Protein AF-A0A529ADS5-F1 (afdb_monomer_lite)

Structure (mmCIF, N/CA/C/O backbone):
data_AF-A0A529ADS5-F1
#
_entry.id   AF-A0A529ADS5-F1
#
loop_
_atom_site.group_PDB
_atom_site.id
_atom_site.type_symbol
_atom_site.label_atom_id
_atom_site.label_alt_id
_atom_site.label_comp_id
_atom_site.label_asym_id
_atom_site.label_entity_id
_atom_site.label_seq_id
_atom_site.pdbx_PDB_ins_code
_atom_site.Cartn_x
_atom_site.Cartn_y
_atom_site.Cartn_z
_atom_site.occupancy
_atom_site.B_iso_or_equiv
_atom_site.auth_seq_id
_atom_site.auth_comp_id
_atom_site.auth_asym_id
_atom_site.auth_atom_id
_atom_site.pdbx_PDB_model_num
ATOM 1 N N . MET A 1 1 ? -12.274 -6.211 -4.902 1.00 86.88 1 MET A N 1
ATOM 2 C CA . MET A 1 1 ? -12.687 -4.792 -5.093 1.00 86.88 1 MET A CA 1
ATOM 3 C C . MET A 1 1 ? -11.686 -4.152 -6.043 1.00 86.88 1 MET A C 1
ATOM 5 O O . MET A 1 1 ? -10.792 -4.872 -6.446 1.00 86.88 1 MET A O 1
ATOM 9 N N . HIS A 1 2 ? -11.850 -2.895 -6.449 1.00 90.62 2 HIS A N 1
ATOM 10 C CA . HIS A 1 2 ? -10.818 -2.171 -7.198 1.00 90.62 2 HIS A CA 1
ATOM 11 C C . HIS A 1 2 ? -10.523 -0.856 -6.482 1.00 90.62 2 HIS A C 1
ATOM 13 O O . HIS A 1 2 ? -11.430 -0.025 -6.330 1.00 90.62 2 HIS A O 1
ATOM 19 N N . PHE A 1 3 ? -9.276 -0.690 -6.043 1.00 93.31 3 PHE A N 1
ATOM 20 C CA . PHE A 1 3 ? -8.785 0.508 -5.363 1.00 93.31 3 PHE A CA 1
ATOM 21 C C . PHE A 1 3 ? -8.299 1.595 -6.324 1.00 93.31 3 PHE A C 1
ATOM 23 O O . PHE A 1 3 ? -7.564 1.317 -7.267 1.00 93.31 3 PHE A O 1
ATOM 30 N N . THR A 1 4 ? -8.657 2.850 -6.051 1.00 90.75 4 THR A N 1
ATOM 31 C CA . THR A 1 4 ? -8.038 4.022 -6.681 1.00 90.75 4 THR A CA 1
ATOM 32 C C . THR A 1 4 ? -7.589 5.025 -5.627 1.00 90.75 4 THR A C 1
ATOM 34 O O . THR A 1 4 ? -8.305 5.278 -4.658 1.00 90.75 4 THR A O 1
ATOM 37 N N . TRP A 1 5 ? -6.429 5.633 -5.875 1.00 86.81 5 TRP A N 1
ATOM 38 C CA . TRP A 1 5 ? -5.867 6.712 -5.069 1.00 86.81 5 TRP A CA 1
ATOM 39 C C . TRP A 1 5 ? -6.074 8.072 -5.755 1.00 86.81 5 TRP A C 1
ATOM 41 O O . TRP A 1 5 ? -5.837 8.205 -6.956 1.00 86.81 5 TRP A O 1
ATOM 51 N N . GLY A 1 6 ? -6.539 9.079 -5.015 1.00 84.94 6 GLY A N 1
ATOM 52 C CA . GLY A 1 6 ? -6.658 10.471 -5.459 1.00 84.94 6 GLY A CA 1
ATOM 53 C C . GLY A 1 6 ? -7.869 10.790 -6.346 1.00 84.94 6 GLY A C 1
ATOM 54 O O . GLY A 1 6 ? -8.017 11.931 -6.788 1.00 84.94 6 GLY A O 1
ATOM 55 N N . ALA A 1 7 ? -8.751 9.822 -6.610 1.00 86.69 7 ALA A N 1
ATOM 56 C CA . ALA A 1 7 ? -9.988 10.044 -7.358 1.00 86.69 7 ALA A CA 1
ATOM 57 C C . ALA A 1 7 ? -11.150 10.356 -6.407 1.00 86.69 7 ALA A C 1
ATOM 59 O O . ALA A 1 7 ? -11.302 9.729 -5.360 1.00 86.69 7 ALA A O 1
ATOM 60 N N . SER A 1 8 ? -12.039 11.278 -6.790 1.00 89.19 8 SER A N 1
ATOM 61 C CA . SER A 1 8 ? -13.295 11.442 -6.050 1.00 89.19 8 SER A CA 1
ATOM 62 C C . SER A 1 8 ? -14.152 10.174 -6.146 1.00 89.19 8 SER A C 1
ATOM 64 O O . SER A 1 8 ? -14.102 9.451 -7.142 1.00 89.19 8 SER A O 1
ATOM 66 N N . ALA A 1 9 ? -15.020 9.945 -5.158 1.00 88.38 9 ALA A N 1
ATOM 67 C CA . ALA A 1 9 ? -15.934 8.799 -5.155 1.00 88.38 9 ALA A CA 1
ATOM 68 C C . ALA A 1 9 ? -16.792 8.696 -6.431 1.00 88.38 9 ALA A C 1
ATOM 70 O O . ALA A 1 9 ? -17.055 7.599 -6.917 1.00 88.38 9 ALA A O 1
ATOM 71 N N . ALA A 1 10 ? -17.197 9.838 -6.995 1.00 88.75 10 ALA A N 1
ATOM 72 C CA . ALA A 1 10 ? -17.962 9.887 -8.237 1.00 88.75 10 ALA A CA 1
ATOM 73 C C . ALA A 1 10 ? -17.120 9.480 -9.457 1.00 88.75 10 ALA A C 1
ATOM 75 O O . ALA A 1 10 ? -17.595 8.723 -10.299 1.00 88.75 10 ALA A O 1
ATOM 76 N N . GLN A 1 11 ? -15.870 9.952 -9.545 1.00 91.12 11 GLN A N 1
ATOM 77 C CA . GLN A 1 11 ? -14.955 9.566 -10.623 1.00 91.12 11 GLN A CA 1
ATOM 78 C C . GLN A 1 11 ? -14.612 8.079 -10.552 1.00 91.12 11 GLN A C 1
ATOM 80 O O . GLN A 1 11 ? -14.689 7.403 -11.570 1.00 91.12 11 GLN A O 1
ATOM 85 N N . ALA A 1 12 ? -14.300 7.580 -9.354 1.00 91.81 12 ALA A N 1
ATOM 86 C CA . ALA A 1 12 ? -14.009 6.173 -9.112 1.00 91.81 12 ALA A CA 1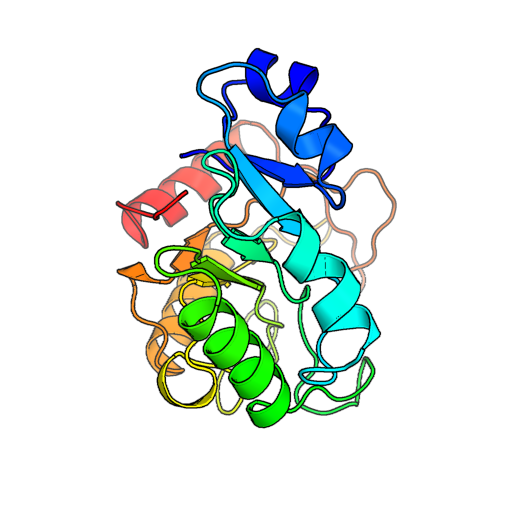
ATOM 87 C C . ALA A 1 12 ? -15.170 5.273 -9.562 1.00 91.81 12 ALA A C 1
ATOM 89 O O . ALA A 1 12 ? -14.974 4.362 -10.363 1.00 91.81 12 ALA A O 1
ATOM 90 N N . ALA A 1 13 ? -16.396 5.584 -9.127 1.00 89.88 13 ALA A N 1
ATOM 91 C CA . ALA A 1 13 ? -17.578 4.822 -9.518 1.00 89.88 13 ALA A CA 1
ATOM 92 C C . ALA A 1 13 ? -17.816 4.855 -11.038 1.00 89.88 13 ALA A C 1
ATOM 94 O O . ALA A 1 13 ? -18.142 3.830 -11.634 1.00 89.88 13 ALA A O 1
ATOM 95 N N . ALA A 1 14 ? -17.613 6.011 -11.680 1.00 91.38 14 ALA A N 1
ATOM 96 C CA . ALA A 1 14 ? -17.780 6.162 -13.125 1.00 91.38 14 ALA A CA 1
ATOM 97 C C . ALA A 1 14 ? -16.780 5.327 -13.947 1.00 91.38 14 ALA A C 1
ATOM 99 O O . ALA A 1 14 ? -17.070 4.995 -15.095 1.00 91.38 14 ALA A O 1
ATOM 100 N N . THR A 1 15 ? -15.627 4.975 -13.373 1.00 90.25 15 THR A N 1
ATOM 101 C CA . THR A 1 15 ? -14.586 4.158 -14.016 1.00 90.25 15 THR A CA 1
ATOM 102 C C . THR A 1 15 ? -14.513 2.726 -13.476 1.00 90.25 15 THR A C 1
ATOM 104 O O . THR A 1 15 ? -13.596 1.989 -13.829 1.00 90.25 15 THR A O 1
ATOM 107 N N . GLY A 1 16 ? -15.493 2.299 -12.671 1.00 90.81 16 GLY A N 1
ATOM 108 C CA . GLY A 1 16 ? -15.610 0.920 -12.182 1.00 90.81 16 GLY A CA 1
ATOM 109 C C . GLY A 1 16 ? -14.792 0.599 -10.926 1.00 90.81 16 GLY A C 1
ATOM 110 O O . GLY A 1 16 ? -14.690 -0.571 -10.550 1.00 90.81 16 GLY A O 1
ATOM 111 N N . PHE A 1 17 ? -14.236 1.614 -10.261 1.00 94.38 17 PHE A N 1
ATOM 112 C CA . PHE A 1 17 ? -13.606 1.483 -8.950 1.00 94.38 17 PHE A CA 1
ATOM 113 C C . PHE A 1 17 ? -14.645 1.608 -7.836 1.00 94.38 17 PHE A C 1
ATOM 115 O O . PHE A 1 17 ? -15.557 2.434 -7.889 1.00 94.38 17 PHE A O 1
ATOM 122 N N . ASN A 1 18 ? -14.495 0.783 -6.804 1.00 95.31 18 ASN A N 1
ATOM 123 C CA . ASN A 1 18 ? -15.420 0.725 -5.671 1.00 95.31 18 ASN A CA 1
ATOM 124 C C . ASN A 1 18 ? -14.718 0.753 -4.309 1.00 95.31 18 ASN A C 1
ATOM 126 O O . ASN A 1 18 ? -15.378 0.634 -3.278 1.00 95.31 18 ASN A O 1
ATOM 130 N N . LEU A 1 19 ? -13.402 0.955 -4.294 1.00 97.25 19 LEU A N 1
ATOM 131 C CA . LEU A 1 19 ? -12.625 1.266 -3.106 1.00 97.25 19 LEU A CA 1
ATOM 132 C C . LEU A 1 19 ? -11.845 2.557 -3.371 1.00 97.25 19 LEU A C 1
ATOM 134 O O . LEU A 1 19 ? -11.113 2.654 -4.354 1.00 97.25 19 LEU A O 1
ATOM 138 N N . VAL A 1 20 ? -12.027 3.558 -2.518 1.00 96.00 20 VAL A N 1
ATOM 139 C CA . VAL A 1 20 ? -11.401 4.880 -2.678 1.00 96.00 20 VAL A CA 1
ATOM 140 C C . VAL A 1 20 ? -10.657 5.279 -1.423 1.00 96.00 20 VAL A C 1
ATOM 142 O O . VAL A 1 20 ? -11.078 4.930 -0.315 1.00 96.00 20 VAL A O 1
ATOM 145 N N . ASP A 1 21 ? -9.569 6.023 -1.583 1.00 94.44 21 ASP A N 1
ATOM 146 C CA . ASP A 1 21 ? -8.890 6.611 -0.443 1.00 94.44 21 ASP A CA 1
ATOM 147 C C . ASP A 1 21 ? -9.671 7.810 0.098 1.00 94.44 21 ASP A C 1
ATOM 149 O O . ASP A 1 21 ? -10.122 8.679 -0.646 1.00 94.44 21 ASP A O 1
ATOM 153 N N . LEU A 1 22 ? -9.862 7.859 1.413 1.00 96.00 22 LEU A N 1
ATOM 154 C CA . LEU A 1 22 ? -10.498 8.984 2.099 1.00 96.00 22 LEU A CA 1
ATOM 155 C C . LEU A 1 22 ? -9.815 9.224 3.441 1.00 96.00 22 LEU A C 1
ATOM 157 O O . LEU A 1 22 ? -9.090 8.372 3.936 1.00 96.00 22 LEU A O 1
ATOM 161 N N . GLN A 1 23 ? -10.073 10.375 4.058 1.00 93.44 23 GLN A N 1
ATOM 162 C CA . GLN A 1 23 ? -9.449 10.739 5.338 1.00 93.44 23 GLN A CA 1
ATOM 163 C C . GLN A 1 23 ? -10.460 10.999 6.462 1.00 93.44 23 GLN A C 1
ATOM 165 O O . GLN A 1 23 ? -10.105 10.945 7.634 1.00 93.44 23 GLN A O 1
ATOM 170 N N . TYR A 1 24 ? -11.726 11.280 6.131 1.00 93.62 24 TYR A N 1
ATOM 171 C CA . TYR A 1 24 ? -12.692 11.809 7.098 1.00 93.62 24 TYR A CA 1
ATOM 172 C C . TYR A 1 24 ? -14.023 11.060 7.074 1.00 93.62 24 TYR A C 1
ATOM 174 O O . TYR A 1 24 ? -14.567 10.771 6.005 1.00 93.62 24 TYR A O 1
ATOM 182 N N . ALA A 1 25 ? -14.610 10.849 8.257 1.00 95.00 25 ALA A N 1
ATOM 183 C CA . ALA A 1 25 ? -15.898 10.171 8.426 1.00 95.00 25 ALA A CA 1
ATOM 184 C C . ALA A 1 25 ? -17.036 10.803 7.605 1.00 95.00 25 ALA A C 1
ATOM 186 O O . ALA A 1 25 ? -17.879 10.091 7.064 1.00 95.00 25 ALA A O 1
ATOM 187 N N . SER A 1 26 ? -17.039 12.130 7.442 1.00 95.06 26 SER A N 1
ATOM 188 C CA . SER A 1 26 ? -18.014 12.833 6.598 1.00 95.06 26 SER A CA 1
ATOM 189 C C . SER A 1 26 ? -17.957 12.381 5.136 1.00 95.06 26 SER A C 1
ATOM 191 O O . SER A 1 26 ? -18.998 12.136 4.529 1.00 95.06 26 SER A O 1
ATOM 193 N N . SER A 1 27 ? -16.752 12.210 4.590 1.00 94.62 27 SER A N 1
ATOM 194 C CA . SER A 1 27 ? -16.554 11.765 3.206 1.00 94.62 27 SER A CA 1
ATOM 195 C C . SER A 1 27 ? -16.921 10.291 3.041 1.00 94.62 27 SER A C 1
ATOM 197 O O . SER A 1 27 ? -17.533 9.914 2.047 1.00 94.62 27 SER A O 1
ATOM 199 N N . VAL A 1 28 ? -16.618 9.467 4.048 1.00 96.81 28 VAL A N 1
ATOM 200 C CA . VAL A 1 28 ? -16.992 8.045 4.070 1.00 96.81 28 VAL A CA 1
ATOM 201 C C . VAL A 1 28 ? -18.511 7.878 4.084 1.00 96.81 28 VAL A C 1
ATOM 203 O O . VAL A 1 28 ? -19.061 7.080 3.328 1.00 96.81 28 VAL A O 1
ATOM 206 N N . ASN A 1 29 ? -19.215 8.662 4.902 1.00 95.88 29 ASN A N 1
ATOM 207 C CA . ASN A 1 29 ? -20.674 8.607 4.987 1.00 95.88 29 ASN A CA 1
ATOM 208 C C . ASN A 1 29 ? -21.345 9.007 3.666 1.00 95.88 29 ASN A C 1
ATOM 210 O O . ASN A 1 29 ? -22.377 8.429 3.311 1.00 95.88 29 ASN A O 1
ATOM 214 N N . ALA A 1 30 ? -20.725 9.928 2.924 1.00 94.62 30 ALA A N 1
ATOM 215 C CA . ALA A 1 30 ? -21.182 10.398 1.620 1.00 94.62 30 ALA A CA 1
ATOM 216 C C . ALA A 1 30 ? -20.899 9.428 0.457 1.00 94.62 30 ALA A C 1
ATOM 218 O O . ALA A 1 30 ? -21.353 9.689 -0.657 1.00 94.62 30 ALA A O 1
ATOM 219 N N . LEU A 1 31 ? -20.173 8.324 0.679 1.00 95.06 31 LEU A N 1
ATOM 220 C CA . LEU A 1 31 ? -19.919 7.348 -0.381 1.00 95.06 31 LEU A CA 1
ATOM 221 C C . LEU A 1 31 ? -21.230 6.773 -0.937 1.00 95.06 31 LEU A C 1
ATOM 223 O O . LEU A 1 31 ? -22.134 6.469 -0.149 1.00 95.06 31 LEU A O 1
ATOM 227 N N . PRO A 1 32 ? -21.329 6.570 -2.261 1.00 91.06 32 PRO A N 1
ATOM 228 C CA . PRO A 1 32 ? -22.468 5.886 -2.852 1.00 91.06 32 PRO A CA 1
ATOM 229 C C . PRO A 1 32 ? -22.536 4.429 -2.376 1.00 91.06 32 PRO A C 1
ATOM 231 O O . PRO A 1 32 ? -21.540 3.847 -1.932 1.00 91.06 32 PRO A O 1
ATOM 234 N N . ASP A 1 33 ? -23.722 3.835 -2.469 1.00 90.88 33 ASP A N 1
ATOM 235 C CA . ASP A 1 33 ? -23.906 2.422 -2.150 1.00 90.88 33 ASP A CA 1
ATOM 236 C C . ASP A 1 33 ? -23.022 1.541 -3.042 1.00 90.88 33 ASP A C 1
ATOM 238 O O . ASP A 1 33 ? -22.817 1.818 -4.223 1.00 90.88 33 ASP A O 1
ATOM 242 N N . GLY A 1 34 ? -22.473 0.476 -2.458 1.00 90.31 34 GLY A N 1
ATOM 243 C CA . GLY A 1 34 ? -21.523 -0.411 -3.133 1.00 90.31 34 GLY A CA 1
ATOM 244 C C . GLY A 1 34 ? -20.062 0.051 -3.084 1.00 90.31 34 GLY A C 1
ATOM 245 O O . GLY A 1 34 ? -19.186 -0.772 -3.342 1.00 90.31 34 GLY A O 1
ATOM 246 N N . SER A 1 35 ? -19.782 1.297 -2.681 1.00 95.25 35 SER A N 1
ATOM 247 C CA . SER A 1 35 ? -18.413 1.782 -2.469 1.00 95.25 35 SER A CA 1
ATOM 248 C C . SER A 1 35 ? -17.937 1.601 -1.027 1.00 95.25 35 SER A C 1
ATOM 250 O O . SER A 1 35 ? -18.713 1.654 -0.067 1.00 95.25 35 SER A O 1
ATOM 252 N N . LYS A 1 36 ? -16.627 1.417 -0.875 1.00 97.38 36 LYS A N 1
ATOM 253 C CA . LYS A 1 36 ? -15.913 1.362 0.402 1.00 97.38 36 LYS A CA 1
ATOM 254 C C . LYS A 1 36 ? -14.782 2.386 0.435 1.00 97.38 36 LYS A C 1
ATOM 256 O O . LYS A 1 36 ? -14.315 2.853 -0.601 1.00 97.38 36 LYS A O 1
ATOM 261 N N . ALA A 1 37 ? -14.334 2.703 1.642 1.00 97.75 37 ALA A N 1
ATOM 262 C CA . ALA A 1 37 ? -13.181 3.547 1.901 1.00 97.75 37 ALA A CA 1
ATOM 263 C C . ALA A 1 37 ? -11.983 2.715 2.366 1.00 97.75 37 ALA A C 1
ATOM 265 O O . ALA A 1 37 ? -12.127 1.855 3.242 1.00 97.75 37 ALA A O 1
ATOM 266 N N . LEU A 1 38 ? -10.807 3.032 1.830 1.00 98.06 38 LEU A N 1
ATOM 267 C CA . LEU A 1 38 ? -9.522 2.727 2.444 1.00 98.06 38 LEU A CA 1
ATOM 268 C C . LEU A 1 38 ? -8.996 4.029 3.053 1.00 98.06 38 LEU A C 1
ATOM 270 O O . LEU A 1 38 ? -8.792 5.012 2.353 1.00 98.06 38 LEU A O 1
ATOM 274 N N . ILE A 1 39 ? -8.857 4.096 4.368 1.00 98.19 39 ILE A N 1
ATOM 275 C CA . ILE A 1 39 ? -8.631 5.373 5.045 1.00 98.19 39 ILE A CA 1
ATOM 276 C C . ILE A 1 39 ? -7.147 5.709 5.035 1.00 98.19 39 ILE A C 1
ATOM 278 O O . ILE A 1 39 ? -6.370 5.013 5.679 1.00 98.19 39 ILE A O 1
ATOM 282 N N . TRP A 1 40 ? -6.756 6.774 4.341 1.00 97.50 40 TRP A N 1
ATOM 283 C CA . TRP A 1 40 ? -5.391 7.286 4.396 1.00 97.50 40 TRP A CA 1
ATOM 284 C C . TRP A 1 40 ? -5.131 7.936 5.754 1.00 97.50 40 TRP A C 1
ATOM 286 O O . TRP A 1 40 ? -5.747 8.951 6.094 1.00 97.50 40 TRP A O 1
ATOM 296 N N . LEU A 1 41 ? -4.210 7.359 6.525 1.00 97.12 41 LEU A N 1
ATOM 297 C CA . LEU A 1 41 ? -3.774 7.928 7.796 1.00 97.12 41 LEU A CA 1
ATOM 298 C C . LEU A 1 41 ? -2.546 8.817 7.614 1.00 97.12 41 LEU A C 1
ATOM 300 O O . LEU A 1 41 ? -2.520 9.923 8.165 1.00 97.12 41 LEU A O 1
ATOM 304 N N . GLY A 1 42 ? -1.558 8.352 6.844 1.00 95.00 42 GLY A N 1
ATOM 305 C CA . GLY A 1 42 ? -0.241 8.982 6.764 1.00 95.00 42 GLY A CA 1
ATOM 306 C C . GLY A 1 42 ? 0.438 9.039 8.135 1.00 95.00 42 GLY A C 1
ATOM 307 O O . GLY A 1 42 ? 1.017 10.062 8.492 1.00 95.00 42 GLY A O 1
ATOM 308 N N . GLU A 1 43 ? 0.272 7.986 8.936 1.00 92.25 43 GLU A N 1
ATOM 309 C CA . GLU A 1 43 ? 0.812 7.850 10.289 1.00 92.25 43 GLU A CA 1
ATOM 310 C C . GLU A 1 43 ? 1.656 6.575 10.354 1.00 92.25 43 GLU A C 1
ATOM 312 O O . GLU A 1 43 ? 1.300 5.553 9.772 1.00 92.25 43 GLU A O 1
ATOM 317 N N . SER A 1 44 ? 2.793 6.662 11.038 1.00 96.25 44 SER A N 1
ATOM 318 C CA . SER A 1 44 ? 3.737 5.548 11.205 1.00 96.25 44 SER A CA 1
ATOM 319 C C . SER A 1 44 ? 4.580 5.700 12.480 1.00 96.25 44 SER A C 1
ATOM 321 O O . SER A 1 44 ? 5.718 5.224 12.586 1.00 96.25 44 SER A O 1
ATOM 323 N N . ASN A 1 45 ? 4.041 6.450 13.441 1.00 96.94 45 ASN A N 1
ATOM 324 C CA . ASN A 1 45 ? 4.699 6.851 14.686 1.00 96.94 45 ASN A CA 1
ATOM 325 C C . ASN A 1 45 ? 4.167 6.071 15.899 1.00 96.94 45 ASN A C 1
ATOM 327 O O . ASN A 1 45 ? 4.485 6.412 17.039 1.00 96.94 45 ASN A O 1
ATOM 331 N N . GLY A 1 46 ? 3.365 5.031 15.663 1.00 97.88 46 GLY A N 1
ATOM 332 C CA . GLY A 1 46 ? 2.670 4.280 16.694 1.00 97.88 46 GLY A CA 1
ATOM 333 C C . GLY A 1 46 ? 1.317 4.906 17.031 1.00 97.88 46 GLY A C 1
ATOM 334 O O . GLY A 1 46 ? 0.852 5.860 16.404 1.00 97.88 46 GLY A O 1
ATOM 335 N N . VAL A 1 47 ? 0.685 4.383 18.082 1.00 98.50 47 VAL A N 1
ATOM 336 C CA . VAL A 1 47 ? -0.640 4.819 18.549 1.00 98.50 47 VAL A CA 1
ATOM 337 C C . VAL A 1 47 ? -0.541 6.166 19.279 1.00 98.50 47 VAL A C 1
ATOM 339 O O . VAL A 1 47 ? -0.613 6.256 20.504 1.00 98.50 47 VAL A O 1
ATOM 342 N N . THR A 1 48 ? -0.325 7.232 18.517 1.00 98.56 48 THR A N 1
ATOM 343 C CA . THR A 1 48 ? -0.324 8.612 19.013 1.00 98.56 48 THR A CA 1
ATOM 344 C C . THR A 1 48 ? -1.750 9.143 19.176 1.00 98.56 48 THR A C 1
ATOM 346 O O . THR A 1 48 ? -2.710 8.560 18.671 1.00 98.56 48 THR A O 1
ATOM 349 N N . GLN A 1 49 ? -1.909 10.300 19.828 1.00 98.38 49 GLN A N 1
ATOM 350 C CA . GLN A 1 49 ? -3.218 10.957 19.893 1.00 98.38 49 GLN A CA 1
ATOM 351 C C . GLN A 1 49 ? -3.748 11.322 18.495 1.00 98.38 49 GLN A C 1
ATOM 353 O O . GLN A 1 49 ? -4.922 11.106 18.225 1.00 98.38 49 GLN A O 1
ATOM 358 N N . SER A 1 50 ? -2.876 11.779 17.584 1.00 97.69 50 SER A N 1
ATOM 359 C CA . SER A 1 50 ? -3.244 12.063 16.184 1.00 97.69 50 SER A CA 1
ATOM 360 C C . SER A 1 50 ? -3.825 10.828 15.491 1.00 97.69 50 SER A C 1
ATOM 362 O O . SER A 1 50 ? -4.875 10.899 14.852 1.00 97.69 50 SER A O 1
ATOM 364 N N . PHE A 1 51 ? -3.179 9.673 15.667 1.00 98.50 51 PHE A N 1
ATOM 365 C CA . PHE A 1 51 ? -3.667 8.400 15.147 1.00 98.50 51 PHE A CA 1
ATOM 366 C C . PHE A 1 51 ? -5.047 8.042 15.724 1.00 98.50 51 PHE A C 1
ATOM 368 O O . PHE A 1 51 ? -5.977 7.758 14.969 1.00 98.50 51 PHE A O 1
ATOM 375 N N . ILE A 1 52 ? -5.211 8.120 17.049 1.00 98.50 52 ILE A N 1
ATOM 376 C CA . ILE A 1 52 ? -6.487 7.824 17.720 1.00 98.50 52 ILE A CA 1
ATOM 377 C C . ILE A 1 52 ? -7.598 8.752 17.214 1.00 98.50 52 ILE A C 1
ATOM 379 O O . ILE A 1 52 ? -8.696 8.277 16.915 1.00 98.50 52 ILE A O 1
ATOM 383 N N . ASP A 1 53 ? -7.323 10.048 17.079 1.00 97.81 53 ASP A N 1
ATOM 384 C CA . ASP A 1 53 ? -8.296 11.050 16.634 1.00 97.81 53 ASP A CA 1
ATOM 385 C C . ASP A 1 53 ? -8.738 10.819 15.182 1.00 97.81 53 ASP A C 1
ATOM 387 O O . ASP A 1 53 ? -9.898 11.062 14.841 1.00 97.81 53 ASP A O 1
ATOM 391 N N . LYS A 1 54 ? -7.842 10.305 14.328 1.00 97.75 54 LYS A N 1
ATOM 392 C CA . LYS A 1 54 ? -8.163 9.921 12.946 1.00 97.75 54 LYS A CA 1
ATOM 393 C C . LYS A 1 54 ? -8.996 8.642 12.877 1.00 97.75 54 LYS A C 1
ATOM 395 O O . LYS A 1 54 ? -9.955 8.588 12.110 1.00 97.75 54 LYS A O 1
ATOM 400 N N . VAL A 1 55 ? -8.655 7.614 13.659 1.00 98.31 55 VAL A N 1
ATOM 401 C CA . VAL A 1 55 ? -9.295 6.289 13.561 1.00 98.31 55 VAL A CA 1
ATOM 402 C C . VAL A 1 55 ? -10.632 6.230 14.305 1.00 98.31 55 VAL A C 1
ATOM 404 O O . VAL A 1 55 ? -11.600 5.672 13.789 1.00 98.31 55 VAL A O 1
ATOM 407 N N . THR A 1 56 ? -10.723 6.825 15.496 1.00 98.38 56 THR A N 1
ATOM 408 C CA . THR A 1 56 ? -11.895 6.701 16.386 1.00 98.38 56 THR A CA 1
ATOM 409 C C . THR A 1 56 ? -13.231 7.065 15.721 1.00 98.38 56 THR A C 1
ATOM 411 O O . THR A 1 56 ? -14.183 6.296 15.867 1.00 98.38 56 THR A O 1
ATOM 414 N N . PRO A 1 57 ? -13.347 8.157 14.936 1.00 98.25 57 PRO A N 1
ATOM 415 C CA . PRO A 1 57 ? -14.607 8.530 14.284 1.00 98.25 57 PRO A CA 1
ATOM 416 C C . PRO A 1 57 ? -15.106 7.534 13.224 1.00 98.25 57 PRO A C 1
ATOM 418 O O . PRO A 1 57 ? -16.231 7.662 12.741 1.00 98.25 57 PRO A O 1
ATOM 421 N N . LEU A 1 58 ? -14.261 6.587 12.814 1.00 98.25 58 LEU A N 1
ATOM 422 C CA . LEU A 1 58 ? -14.526 5.631 11.741 1.00 98.25 58 LEU A CA 1
ATOM 423 C C . LEU A 1 58 ? -14.870 4.233 12.267 1.00 98.25 58 LEU A C 1
ATOM 425 O O . LEU A 1 58 ? -15.333 3.398 11.488 1.00 98.25 58 LEU A O 1
ATOM 429 N N . ILE A 1 59 ? -14.667 3.978 13.564 1.00 98.19 59 ILE A N 1
ATOM 430 C CA . ILE A 1 59 ? -14.879 2.669 14.189 1.00 98.19 59 ILE A CA 1
ATOM 431 C C . ILE A 1 59 ? -16.312 2.182 13.956 1.00 98.19 59 ILE A C 1
ATOM 433 O O . ILE A 1 59 ? -17.286 2.881 14.232 1.00 98.19 59 ILE A O 1
ATOM 437 N N . GLY A 1 60 ? -16.435 0.955 13.447 1.00 96.75 60 GLY A N 1
ATOM 438 C CA . GLY A 1 60 ? -17.720 0.305 13.191 1.00 96.75 60 GLY A CA 1
ATOM 439 C C . GLY A 1 60 ? -18.461 0.821 11.956 1.00 96.75 60 GLY A C 1
ATOM 440 O O . GLY A 1 60 ? -19.539 0.313 11.651 1.00 96.75 60 GLY A O 1
ATOM 441 N N . ASN A 1 61 ? -17.916 1.798 11.220 1.00 97.88 61 ASN A N 1
ATOM 442 C CA . ASN A 1 61 ? -18.561 2.298 10.013 1.00 97.88 61 ASN A CA 1
ATOM 443 C C . ASN A 1 61 ? -18.521 1.223 8.911 1.00 97.88 61 ASN A C 1
ATOM 445 O O . ASN A 1 61 ? -17.441 0.895 8.418 1.00 97.88 61 ASN A O 1
ATOM 449 N N . PRO A 1 62 ? -19.673 0.706 8.447 1.00 96.56 62 PRO A N 1
ATOM 450 C CA . PRO A 1 62 ? -19.697 -0.399 7.495 1.00 96.56 62 PRO A CA 1
ATOM 451 C C . PRO A 1 62 ? -19.128 -0.019 6.126 1.00 96.56 62 PRO A C 1
ATOM 453 O O . PRO A 1 62 ? -18.850 -0.912 5.331 1.00 96.56 62 PRO A O 1
ATOM 456 N N . LYS A 1 63 ? -18.970 1.272 5.808 1.00 97.69 63 LYS A N 1
ATOM 457 C CA . LYS A 1 63 ? -18.362 1.739 4.555 1.00 97.69 63 LYS A CA 1
ATOM 458 C C . LYS A 1 63 ? -16.830 1.779 4.610 1.00 97.69 63 LYS A C 1
ATOM 460 O O . LYS A 1 63 ? -16.215 1.988 3.572 1.00 97.69 63 LYS A O 1
ATOM 465 N N . VAL A 1 64 ? -16.204 1.540 5.761 1.00 98.44 64 VAL A N 1
ATOM 466 C CA . VAL A 1 64 ? -14.742 1.434 5.886 1.00 98.44 64 VAL A CA 1
ATOM 467 C C . VAL A 1 64 ? -14.318 -0.013 5.655 1.00 98.44 64 VAL A C 1
ATOM 469 O O . VAL A 1 64 ? -14.778 -0.913 6.352 1.00 98.44 64 VAL A O 1
ATOM 472 N N . LEU A 1 65 ? -13.446 -0.241 4.672 1.00 98.31 65 LEU A N 1
ATOM 473 C CA . LEU A 1 65 ? -12.764 -1.526 4.500 1.00 98.31 65 LEU A CA 1
ATOM 474 C C . LEU A 1 65 ? -11.569 -1.640 5.451 1.00 98.31 65 LEU A C 1
ATOM 476 O O . LEU A 1 65 ? -11.320 -2.697 6.027 1.00 98.31 65 LEU A O 1
ATOM 480 N N . GLY A 1 66 ? -10.807 -0.559 5.584 1.00 98.25 66 GLY A N 1
ATOM 481 C CA . GLY A 1 66 ? -9.556 -0.570 6.319 1.00 98.25 66 GLY A CA 1
ATOM 482 C C . GLY A 1 66 ? -8.823 0.760 6.274 1.00 98.25 66 GLY A C 1
ATOM 483 O O . GLY A 1 66 ? -9.391 1.774 5.870 1.00 98.25 66 GLY A O 1
ATOM 484 N N . PHE A 1 67 ? -7.555 0.728 6.662 1.00 98.62 67 PHE A N 1
ATOM 485 C CA . PHE A 1 67 ? -6.682 1.877 6.849 1.00 98.62 67 PHE A CA 1
ATOM 486 C C . PHE A 1 67 ? -5.378 1.679 6.072 1.00 98.62 67 PHE A C 1
ATOM 488 O O . PHE A 1 67 ? -4.673 0.690 6.270 1.00 98.62 67 PHE A O 1
ATOM 495 N N . PHE A 1 68 ? -5.064 2.630 5.198 1.00 98.19 68 PHE A N 1
ATOM 496 C CA . PHE A 1 68 ? -3.756 2.786 4.579 1.00 98.19 68 PHE A CA 1
ATOM 497 C C . PHE A 1 68 ? -2.887 3.595 5.546 1.00 98.19 68 PHE A C 1
ATOM 499 O O . PHE A 1 68 ? -3.064 4.809 5.678 1.00 98.19 68 PHE A O 1
ATOM 506 N N . LEU A 1 69 ? -2.011 2.902 6.280 1.00 98.25 69 LEU A N 1
ATOM 507 C CA . LEU A 1 69 ? -1.243 3.497 7.374 1.00 98.25 69 LEU A CA 1
ATOM 508 C C . LEU A 1 69 ? -0.269 4.540 6.827 1.00 98.25 69 LEU A C 1
ATOM 510 O O . LEU A 1 69 ? -0.351 5.715 7.182 1.00 98.25 69 LEU A O 1
ATOM 514 N N . THR A 1 70 ? 0.595 4.121 5.905 1.00 96.31 70 THR A N 1
ATOM 515 C CA . THR A 1 70 ? 1.613 4.981 5.307 1.00 96.31 70 THR A CA 1
ATOM 516 C C . THR A 1 70 ? 2.108 4.417 3.977 1.00 96.31 70 THR A C 1
ATOM 518 O O . THR A 1 70 ? 2.085 3.200 3.770 1.00 96.31 70 THR A O 1
ATOM 521 N N . ASP A 1 71 ? 2.543 5.314 3.096 1.00 96.06 71 ASP A N 1
ATOM 522 C CA . ASP A 1 71 ? 3.105 5.014 1.780 1.00 96.06 71 ASP A CA 1
ATOM 523 C C . ASP A 1 71 ? 4.626 4.881 1.902 1.00 96.06 71 ASP A C 1
ATOM 525 O O . ASP A 1 71 ? 5.264 5.763 2.476 1.00 96.06 71 ASP A O 1
ATOM 529 N N . GLU A 1 72 ? 5.176 3.766 1.418 1.00 96.31 72 GLU A N 1
ATOM 530 C CA . GLU A 1 72 ? 6.616 3.473 1.375 1.00 96.31 72 GLU A CA 1
ATOM 531 C C . GLU A 1 72 ? 7.380 3.854 2.667 1.00 96.31 72 GLU A C 1
ATOM 533 O O . GLU A 1 72 ? 8.301 4.677 2.632 1.00 96.31 72 GLU A O 1
ATOM 538 N N . PRO A 1 73 ? 7.027 3.279 3.838 1.00 97.69 73 PRO A N 1
ATOM 539 C CA . PRO A 1 73 ? 7.731 3.586 5.077 1.00 97.69 73 PRO A CA 1
ATOM 540 C C . PRO A 1 73 ? 9.216 3.228 4.956 1.00 97.69 73 PRO A C 1
ATOM 542 O O . PRO A 1 73 ? 9.550 2.115 4.562 1.00 97.69 73 PRO A O 1
ATOM 545 N N . ASP A 1 74 ? 10.104 4.156 5.325 1.00 97.44 74 ASP A N 1
ATOM 546 C CA . ASP A 1 74 ? 11.553 3.938 5.270 1.00 97.44 74 ASP A CA 1
ATOM 547 C C . ASP A 1 74 ? 12.038 3.218 6.546 1.00 97.44 74 ASP A C 1
ATOM 549 O O . ASP A 1 74 ? 12.062 3.827 7.624 1.00 97.44 74 ASP A O 1
ATOM 553 N N . PRO A 1 75 ? 12.489 1.952 6.469 1.00 97.25 75 PRO A N 1
ATOM 554 C CA . PRO A 1 75 ? 12.967 1.211 7.640 1.00 97.25 75 PRO A CA 1
ATOM 555 C C . PRO A 1 75 ? 14.346 1.678 8.128 1.00 97.25 75 PRO A C 1
ATOM 557 O O . PRO A 1 75 ? 14.757 1.365 9.249 1.00 97.25 75 PRO A O 1
ATOM 560 N N . THR A 1 76 ? 15.074 2.431 7.302 1.00 97.06 76 THR A N 1
ATOM 561 C CA . THR A 1 76 ? 16.473 2.822 7.520 1.00 97.06 76 THR A CA 1
ATOM 562 C C . THR A 1 76 ? 16.634 4.257 8.009 1.00 97.06 76 THR A C 1
ATOM 564 O O . THR A 1 76 ? 17.626 4.569 8.664 1.00 97.06 76 THR A O 1
ATOM 567 N N . GLY A 1 77 ? 15.677 5.131 7.689 1.00 95.81 77 GLY A N 1
ATOM 568 C CA . GLY A 1 77 ? 15.762 6.566 7.958 1.00 95.81 77 GLY A CA 1
ATOM 569 C C . GLY A 1 77 ? 16.691 7.341 7.014 1.00 95.81 77 GLY A C 1
ATOM 570 O O . GLY A 1 77 ? 17.068 8.475 7.309 1.00 95.81 77 GLY A O 1
ATOM 571 N N . LYS A 1 78 ? 17.142 6.717 5.922 1.00 94.81 78 LYS A N 1
ATOM 572 C CA . LYS A 1 78 ? 18.117 7.291 4.985 1.00 94.81 78 LYS A CA 1
ATOM 573 C C . LYS A 1 78 ? 17.474 8.248 3.982 1.00 94.81 78 LYS A C 1
ATOM 575 O O . LYS A 1 78 ? 18.119 9.205 3.555 1.00 94.81 78 LYS A O 1
ATOM 580 N N . TYR A 1 79 ? 16.248 7.956 3.572 1.00 91.81 79 TYR A N 1
ATOM 581 C CA . TYR A 1 79 ? 15.503 8.668 2.539 1.00 91.81 79 TYR A CA 1
ATOM 582 C C . TYR A 1 79 ? 14.384 9.510 3.158 1.00 91.81 79 TYR A C 1
ATOM 584 O O . TYR A 1 79 ? 14.162 10.646 2.735 1.00 91.81 79 TYR A O 1
ATOM 592 N N . HIS A 1 80 ? 13.740 8.984 4.202 1.00 91.62 80 HIS A N 1
ATOM 593 C CA . HIS A 1 80 ? 12.661 9.628 4.949 1.00 91.62 80 HIS A CA 1
ATOM 594 C C . HIS A 1 80 ? 12.841 9.432 6.460 1.00 91.62 80 HIS A C 1
ATOM 596 O O . HIS A 1 80 ? 13.839 8.881 6.917 1.00 91.62 80 HIS A O 1
ATOM 602 N N . THR A 1 81 ? 11.891 9.913 7.264 1.00 94.94 81 THR A N 1
ATOM 603 C CA . THR A 1 81 ? 11.866 9.612 8.701 1.00 94.94 81 THR A CA 1
ATOM 604 C C . THR A 1 81 ? 11.810 8.101 8.903 1.00 94.94 81 THR A C 1
ATOM 606 O O . THR A 1 81 ? 10.966 7.436 8.308 1.00 94.94 81 THR A O 1
ATOM 609 N N . GLN A 1 82 ? 12.685 7.570 9.759 1.00 97.56 82 GLN A N 1
ATOM 610 C CA . GLN A 1 82 ? 12.716 6.138 10.036 1.00 97.56 82 GLN A CA 1
ATOM 611 C C . GLN A 1 82 ? 11.392 5.662 10.641 1.00 97.56 82 GLN A C 1
ATOM 613 O O . GLN A 1 82 ? 10.934 6.193 11.654 1.00 97.56 82 GLN A O 1
ATOM 618 N N . VAL A 1 83 ? 10.836 4.600 10.069 1.00 98.38 83 VAL A N 1
ATOM 619 C CA . VAL A 1 83 ? 9.638 3.929 10.566 1.00 98.38 83 VAL A CA 1
ATOM 620 C C . VAL A 1 83 ? 10.019 2.572 11.141 1.00 98.38 83 VAL A C 1
ATOM 622 O O . VAL A 1 83 ? 10.554 1.705 10.452 1.00 98.38 83 VAL A O 1
ATOM 625 N N . SER A 1 84 ? 9.730 2.352 12.421 1.00 98.25 84 SER A N 1
ATOM 626 C CA . SER A 1 84 ? 9.977 1.051 13.042 1.00 98.25 84 SER A CA 1
ATOM 627 C C . SER A 1 84 ? 8.831 0.073 12.756 1.00 98.25 84 SER A C 1
ATOM 629 O O . SER A 1 84 ? 7.659 0.453 12.758 1.00 98.25 84 SER A O 1
ATOM 631 N N . ALA A 1 85 ? 9.152 -1.214 12.590 1.00 98.56 85 ALA A N 1
ATOM 632 C CA . ALA A 1 85 ? 8.130 -2.262 12.497 1.00 98.56 85 ALA A CA 1
ATOM 633 C C . ALA A 1 85 ? 7.240 -2.306 13.754 1.00 98.56 85 ALA A C 1
ATOM 635 O O . ALA A 1 85 ? 6.048 -2.577 13.658 1.00 98.56 85 ALA A O 1
ATOM 636 N N . ALA A 1 86 ? 7.797 -1.969 14.925 1.00 98.75 86 ALA A N 1
ATOM 637 C CA . ALA A 1 86 ? 7.060 -1.899 16.184 1.00 98.75 86 ALA A CA 1
ATOM 638 C C . ALA A 1 86 ? 5.978 -0.803 16.190 1.00 98.75 86 ALA A C 1
ATOM 640 O O . ALA A 1 86 ? 4.900 -1.029 16.735 1.00 98.75 86 ALA A O 1
ATOM 641 N N . ASN A 1 87 ? 6.230 0.352 15.564 1.00 98.69 87 ASN A N 1
ATOM 642 C CA . ASN A 1 87 ? 5.233 1.419 15.442 1.00 98.69 87 ASN A CA 1
ATOM 643 C C . ASN A 1 87 ? 4.061 0.978 14.563 1.00 98.69 87 ASN A C 1
ATOM 645 O O . ASN A 1 87 ? 2.914 1.048 14.998 1.00 98.69 87 ASN A O 1
ATOM 649 N N . LEU A 1 88 ? 4.363 0.448 13.373 1.00 98.75 88 LEU A N 1
ATOM 650 C CA . LEU A 1 88 ? 3.352 -0.090 12.461 1.00 98.75 88 LEU A CA 1
ATOM 651 C C . LEU A 1 88 ? 2.567 -1.240 13.105 1.00 98.75 88 LEU A C 1
ATOM 653 O O . LEU A 1 88 ? 1.353 -1.338 12.940 1.00 98.75 88 LEU A O 1
ATOM 657 N N . LYS A 1 89 ? 3.245 -2.080 13.898 1.00 98.81 89 LYS A N 1
ATOM 658 C CA . LYS A 1 89 ? 2.593 -3.130 14.678 1.00 98.81 89 LYS A CA 1
ATOM 659 C C . LYS A 1 89 ? 1.614 -2.580 15.701 1.00 98.81 89 LYS A C 1
ATOM 661 O O . LYS A 1 89 ? 0.496 -3.073 15.792 1.00 98.81 89 LYS A O 1
ATOM 666 N N . ALA A 1 90 ? 2.026 -1.573 16.463 1.00 98.88 90 ALA A N 1
ATOM 667 C CA . ALA A 1 90 ? 1.167 -0.962 17.466 1.00 98.88 90 ALA A CA 1
ATOM 668 C C . ALA A 1 90 ? -0.088 -0.345 16.827 1.00 98.88 90 ALA A C 1
ATOM 670 O O . ALA A 1 90 ? -1.183 -0.508 17.358 1.00 98.88 90 ALA A O 1
ATOM 671 N N . GLU A 1 91 ? 0.057 0.315 15.676 1.00 98.81 91 GLU A N 1
ATOM 672 C CA . GLU A 1 91 ? -1.064 0.870 14.910 1.00 98.81 91 GLU A CA 1
ATOM 673 C C . GLU A 1 91 ? -2.003 -0.231 14.397 1.00 98.81 91 GLU A C 1
ATOM 675 O O . GLU A 1 91 ? -3.218 -0.143 14.599 1.00 98.81 91 GLU A O 1
ATOM 680 N N . SER A 1 92 ? -1.452 -1.292 13.792 1.00 98.75 92 SER A N 1
ATOM 681 C CA . SER A 1 92 ? -2.246 -2.408 13.265 1.00 98.75 92 SER A CA 1
ATOM 682 C C . SER A 1 92 ? -3.012 -3.144 14.365 1.00 98.75 92 SER A C 1
ATOM 684 O O . SER A 1 92 ? -4.236 -3.277 14.290 1.00 98.75 92 SER A O 1
ATOM 686 N N . ASP A 1 93 ? -2.319 -3.520 15.445 1.00 98.75 93 ASP A N 1
ATOM 687 C CA . ASP A 1 93 ? -2.918 -4.198 16.597 1.00 98.75 93 ASP A CA 1
ATOM 688 C C . ASP A 1 93 ? -4.029 -3.345 17.231 1.00 98.75 93 ASP A C 1
ATOM 690 O O . ASP A 1 93 ? -5.080 -3.866 17.617 1.00 98.75 93 ASP A O 1
ATOM 694 N N . TRP A 1 94 ? -3.829 -2.025 17.330 1.00 98.75 94 TRP A N 1
ATOM 695 C CA . TRP A 1 94 ? -4.833 -1.126 17.893 1.00 98.75 94 TRP A CA 1
ATOM 696 C C . TRP A 1 94 ? -6.087 -1.059 17.022 1.00 98.75 94 TRP A C 1
ATOM 698 O O . TRP A 1 94 ? -7.195 -1.145 17.558 1.00 98.75 94 TRP A O 1
ATOM 708 N N . ILE A 1 95 ? -5.933 -0.958 15.696 1.00 98.75 95 ILE A N 1
ATOM 709 C CA . ILE A 1 95 ? -7.059 -0.992 14.752 1.00 98.75 95 ILE A CA 1
ATOM 710 C C . ILE A 1 95 ? -7.823 -2.307 14.882 1.00 98.75 95 ILE A C 1
ATOM 712 O O . ILE A 1 95 ? -9.042 -2.278 15.036 1.00 98.75 95 ILE A O 1
ATOM 716 N N . HIS A 1 96 ? -7.139 -3.454 14.881 1.00 98.69 96 HIS A N 1
ATOM 717 C CA . HIS A 1 96 ? -7.806 -4.755 14.988 1.00 98.69 96 HIS A CA 1
ATOM 718 C C . HIS A 1 96 ? -8.527 -4.943 16.328 1.00 98.69 96 HIS A C 1
ATOM 720 O O . HIS A 1 96 ? -9.604 -5.539 16.359 1.00 98.69 96 HIS A O 1
ATOM 726 N N . ALA A 1 97 ? -7.976 -4.408 17.421 1.00 98.56 97 ALA A N 1
ATOM 727 C CA . ALA A 1 97 ? -8.593 -4.478 18.744 1.00 98.56 97 ALA A CA 1
ATOM 728 C C . ALA A 1 97 ? -9.859 -3.611 18.874 1.00 98.56 97 ALA A C 1
ATOM 730 O O . ALA A 1 97 ? -10.792 -4.001 19.577 1.00 98.56 97 ALA A O 1
ATOM 731 N N . HIS A 1 98 ? -9.909 -2.451 18.210 1.00 98.69 98 HIS A N 1
ATOM 732 C CA . HIS A 1 98 ? -11.002 -1.479 18.368 1.00 98.69 98 HIS A CA 1
ATOM 733 C C . HIS A 1 98 ? -12.013 -1.492 17.220 1.00 98.69 98 HIS A C 1
ATOM 735 O O . HIS A 1 98 ? -13.164 -1.101 17.409 1.00 98.69 98 HIS A O 1
ATOM 741 N N . PHE A 1 99 ? -11.619 -1.975 16.044 1.00 98.44 99 PHE A N 1
ATOM 742 C CA . PHE A 1 99 ? -12.482 -2.135 14.882 1.00 98.44 99 PHE A CA 1
ATOM 743 C C . PHE A 1 99 ? -12.313 -3.538 14.274 1.00 98.44 99 PHE A C 1
ATOM 745 O O . PHE A 1 99 ? -11.728 -3.691 13.197 1.00 98.44 99 PHE A O 1
ATOM 752 N N . PRO A 1 100 ? -12.862 -4.580 14.931 1.00 96.88 100 PRO A N 1
ATOM 753 C CA . PRO A 1 100 ? -12.785 -5.945 14.426 1.00 96.88 100 PRO A CA 1
ATOM 754 C C . PRO A 1 100 ? -13.302 -6.053 12.987 1.00 96.88 100 PRO A C 1
ATOM 756 O O . PRO A 1 100 ? -14.427 -5.656 12.685 1.00 96.88 100 PRO A O 1
ATOM 759 N N . GLY A 1 101 ? -12.471 -6.601 12.101 1.00 96.12 101 GLY A N 1
ATOM 760 C CA . GLY A 1 101 ? -12.775 -6.775 10.678 1.00 96.12 101 GLY A CA 1
ATOM 761 C C . GLY A 1 101 ? -12.228 -5.678 9.760 1.00 96.12 101 GLY A C 1
ATOM 762 O O . GLY A 1 101 ? -12.124 -5.932 8.559 1.00 96.12 101 GLY A O 1
ATOM 763 N N . ALA A 1 102 ? -11.825 -4.517 10.291 1.00 98.31 102 ALA A N 1
ATOM 764 C CA . ALA A 1 102 ? -11.097 -3.525 9.507 1.00 98.31 102 ALA A CA 1
ATOM 765 C C . ALA A 1 102 ? -9.706 -4.048 9.128 1.00 98.31 102 ALA A C 1
ATOM 767 O O . ALA A 1 102 ? -9.066 -4.767 9.897 1.00 98.31 102 ALA A O 1
ATOM 768 N N . LYS A 1 103 ? -9.258 -3.686 7.927 1.00 98.62 103 LYS A N 1
ATOM 769 C CA . LYS A 1 103 ? -7.977 -4.111 7.360 1.00 98.62 103 LYS A CA 1
ATOM 770 C C . LYS A 1 103 ? -6.904 -3.047 7.503 1.00 98.62 103 LYS A C 1
ATOM 772 O O . LYS A 1 103 ? -7.224 -1.864 7.543 1.00 98.62 103 LYS A O 1
ATOM 777 N N . THR A 1 104 ? -5.643 -3.447 7.541 1.00 98.81 104 THR A N 1
ATOM 778 C CA . THR A 1 104 ? -4.504 -2.523 7.502 1.00 98.81 104 THR A CA 1
ATOM 779 C C . THR A 1 104 ? -3.659 -2.756 6.261 1.00 98.81 104 THR A C 1
ATOM 781 O O . THR A 1 104 ? -3.514 -3.881 5.783 1.00 98.81 104 THR A O 1
ATOM 784 N N . PHE A 1 105 ? -3.153 -1.666 5.697 1.00 98.75 105 PHE A N 1
ATOM 785 C CA . PHE A 1 105 ? -2.448 -1.660 4.425 1.00 98.75 105 PHE A CA 1
ATOM 786 C C . PHE A 1 105 ? -1.284 -0.670 4.457 1.00 98.75 105 PHE A C 1
ATOM 788 O O . PHE A 1 105 ? -1.416 0.425 5.006 1.00 98.75 105 PHE A O 1
ATOM 795 N N . ILE A 1 106 ? -0.167 -1.047 3.841 1.00 98.56 106 ILE A N 1
ATOM 796 C CA . ILE A 1 106 ? 0.940 -0.156 3.467 1.00 98.56 106 ILE A CA 1
ATOM 797 C C . ILE A 1 106 ? 1.372 -0.489 2.042 1.00 98.56 106 ILE A C 1
ATOM 799 O O . ILE A 1 106 ? 1.177 -1.616 1.596 1.00 98.56 106 ILE A O 1
ATOM 803 N N . THR A 1 107 ? 2.012 0.437 1.345 1.00 97.81 107 THR A N 1
ATOM 804 C CA . THR A 1 107 ? 2.863 0.121 0.188 1.00 97.81 107 THR A CA 1
ATOM 805 C C . THR A 1 107 ? 4.283 -0.096 0.698 1.00 97.81 107 THR A C 1
ATOM 807 O O . THR A 1 107 ? 4.736 0.608 1.600 1.00 97.81 107 THR A O 1
ATOM 810 N N . LEU A 1 108 ? 4.983 -1.108 0.188 1.00 98.12 108 LEU A N 1
ATOM 811 C CA . LEU A 1 108 ? 6.357 -1.373 0.606 1.00 98.12 108 LEU A CA 1
ATOM 812 C C . LEU A 1 108 ? 7.336 -0.507 -0.180 1.00 98.12 108 LEU A C 1
ATOM 814 O O . LEU A 1 108 ? 7.285 -0.466 -1.405 1.00 98.12 108 LEU A O 1
ATOM 818 N N . MET A 1 109 ? 8.281 0.103 0.533 1.00 96.94 109 MET A N 1
ATOM 819 C CA . MET A 1 109 ? 9.446 0.724 -0.083 1.00 96.94 109 MET A CA 1
ATOM 820 C C . MET A 1 109 ? 10.372 -0.372 -0.629 1.00 96.94 109 MET A C 1
ATOM 822 O O . MET A 1 109 ? 10.846 -1.211 0.139 1.00 96.94 109 MET A O 1
ATOM 826 N N . ASP A 1 110 ? 10.627 -0.380 -1.939 1.00 96.75 110 ASP A N 1
ATOM 827 C CA . ASP A 1 110 ? 11.640 -1.259 -2.543 1.00 96.75 110 ASP A CA 1
ATOM 828 C C . ASP A 1 110 ? 13.036 -0.742 -2.165 1.00 96.75 110 ASP A C 1
ATOM 830 O O . ASP A 1 110 ? 13.455 0.340 -2.587 1.00 96.75 110 ASP A O 1
ATOM 834 N N . MET A 1 111 ? 13.749 -1.509 -1.340 1.00 96.56 111 MET A N 1
ATOM 835 C CA . MET A 1 111 ? 15.089 -1.162 -0.857 1.00 96.56 111 MET A CA 1
ATOM 836 C C . MET A 1 111 ? 16.187 -1.538 -1.855 1.00 96.56 111 MET A C 1
ATOM 838 O O . MET A 1 111 ? 17.348 -1.159 -1.666 1.00 96.56 111 MET A O 1
ATOM 842 N N . GLY A 1 112 ? 15.825 -2.274 -2.906 1.00 95.81 112 GLY A N 1
ATOM 843 C CA . GLY A 1 112 ? 16.717 -2.707 -3.961 1.00 95.81 112 GLY A CA 1
ATOM 844 C C . GLY A 1 112 ? 16.811 -1.698 -5.102 1.00 95.81 112 GLY A C 1
ATOM 845 O O . GLY A 1 112 ? 17.024 -0.493 -4.935 1.00 95.81 112 GLY A O 1
ATOM 846 N N . SER A 1 113 ? 16.722 -2.218 -6.319 1.00 94.06 113 SER A N 1
ATOM 847 C CA . SER A 1 113 ? 16.874 -1.463 -7.553 1.00 94.06 113 SER A CA 1
ATOM 848 C C . SER A 1 113 ? 15.898 -1.936 -8.623 1.00 94.06 113 SER A C 1
ATOM 850 O O . SER A 1 113 ? 15.317 -3.012 -8.546 1.00 94.06 113 SER A O 1
ATOM 852 N N . PHE A 1 114 ? 15.801 -1.169 -9.710 1.00 92.69 114 PHE A N 1
ATOM 853 C CA . PHE A 1 114 ? 15.001 -1.548 -10.878 1.00 92.69 114 PHE A CA 1
ATOM 854 C C . PHE A 1 114 ? 15.350 -2.939 -11.447 1.00 92.69 114 PHE A C 1
ATOM 856 O O . PHE A 1 114 ? 14.490 -3.612 -12.014 1.00 92.69 114 PHE A O 1
ATOM 863 N N . ALA A 1 115 ? 16.606 -3.376 -11.312 1.00 94.81 115 ALA A N 1
ATOM 864 C CA . ALA A 1 115 ? 17.074 -4.665 -11.818 1.00 94.81 115 ALA A CA 1
ATOM 865 C C . ALA A 1 115 ? 17.011 -5.794 -10.774 1.00 94.81 115 ALA A C 1
ATOM 867 O O . ALA A 1 11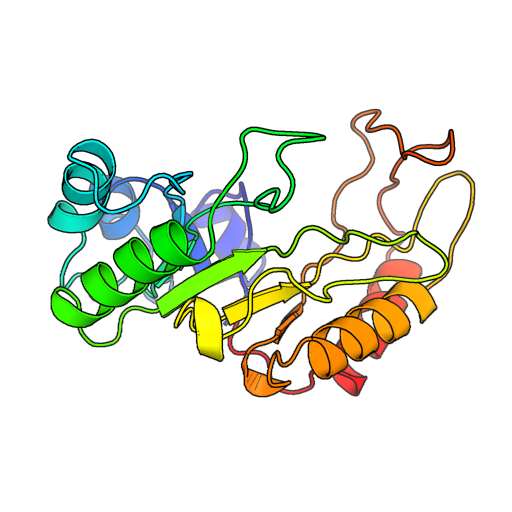5 ? 17.102 -6.956 -11.157 1.00 94.81 115 ALA A O 1
ATOM 868 N N . ASP A 1 116 ? 16.859 -5.459 -9.492 1.00 97.00 116 ASP A N 1
ATOM 869 C CA . ASP A 1 116 ? 17.014 -6.380 -8.365 1.00 97.00 116 ASP A CA 1
ATOM 870 C C . ASP A 1 116 ? 16.271 -5.811 -7.146 1.00 97.00 116 ASP A C 1
ATOM 872 O O . ASP A 1 116 ? 16.834 -5.002 -6.407 1.00 97.00 116 ASP A O 1
ATOM 876 N N . SER A 1 117 ? 14.975 -6.116 -7.025 1.00 98.19 117 SER A N 1
ATOM 877 C CA . SER A 1 117 ? 14.132 -5.642 -5.916 1.00 98.19 117 SER A CA 1
ATOM 878 C C . SER A 1 117 ? 14.506 -6.325 -4.612 1.00 98.19 117 SER A C 1
ATOM 880 O O . SER A 1 117 ? 14.835 -7.508 -4.610 1.00 98.19 117 SER A O 1
ATOM 882 N N . ASP A 1 118 ? 14.366 -5.609 -3.500 1.00 98.31 118 ASP A N 1
ATOM 883 C CA . ASP A 1 118 ? 14.631 -6.162 -2.175 1.00 98.31 118 ASP A CA 1
ATOM 884 C C . ASP A 1 118 ? 13.685 -5.571 -1.123 1.00 98.31 118 ASP A C 1
ATOM 886 O O . ASP A 1 118 ? 13.599 -4.356 -0.943 1.00 98.31 118 ASP A O 1
ATOM 890 N N . TYR A 1 119 ? 12.998 -6.454 -0.401 1.00 98.50 119 TYR A N 1
ATOM 891 C CA . TYR A 1 119 ? 12.161 -6.119 0.755 1.00 98.50 119 TYR A CA 1
ATOM 892 C C . TYR A 1 119 ? 12.652 -6.813 2.036 1.00 98.50 119 TYR A C 1
ATOM 894 O O . TYR A 1 119 ? 11.971 -6.791 3.068 1.00 98.50 119 TYR A O 1
ATOM 902 N N . SER A 1 120 ? 13.823 -7.451 2.003 1.00 97.00 120 SER A N 1
ATOM 903 C CA . SER A 1 120 ? 14.399 -8.148 3.145 1.00 97.00 120 SER A CA 1
ATOM 904 C C . SER A 1 120 ? 14.639 -7.192 4.315 1.00 97.00 120 SER A C 1
ATOM 906 O O . SER A 1 120 ? 14.990 -6.025 4.152 1.00 97.00 120 SER A O 1
ATOM 908 N N . ASN A 1 121 ? 14.433 -7.690 5.537 1.00 95.62 121 ASN A N 1
ATOM 909 C CA . ASN A 1 121 ? 14.618 -6.918 6.773 1.00 95.62 121 ASN A CA 1
ATOM 910 C C . ASN A 1 121 ? 13.771 -5.627 6.868 1.00 95.62 121 ASN A C 1
ATOM 912 O O . ASN A 1 121 ? 14.118 -4.728 7.634 1.00 95.62 121 ASN A O 1
ATOM 916 N N . THR A 1 122 ? 12.658 -5.545 6.127 1.00 97.81 122 THR A N 1
ATOM 917 C CA . THR A 1 122 ? 11.700 -4.429 6.196 1.00 97.81 122 THR A CA 1
ATOM 918 C C . THR A 1 122 ? 10.466 -4.803 7.039 1.00 97.81 122 THR A C 1
ATOM 920 O O . THR A 1 122 ? 10.573 -5.028 8.249 1.00 97.81 122 THR A O 1
ATOM 923 N N . TYR A 1 123 ? 9.289 -4.912 6.424 1.00 98.62 123 TYR A N 1
ATOM 924 C CA . TYR A 1 123 ? 8.001 -5.147 7.064 1.00 98.62 123 TYR A CA 1
ATOM 925 C C . TYR A 1 123 ? 7.326 -6.372 6.458 1.00 98.62 123 TYR A C 1
ATOM 927 O O . TYR A 1 123 ? 7.292 -6.527 5.243 1.00 98.62 123 TYR A O 1
ATOM 935 N N . ASN A 1 124 ? 6.757 -7.225 7.305 1.00 98.69 124 ASN A N 1
ATOM 936 C CA . ASN A 1 124 ? 5.967 -8.387 6.909 1.00 98.69 124 ASN A CA 1
ATOM 937 C C . ASN A 1 124 ? 4.926 -8.728 7.988 1.00 98.69 124 ASN A C 1
ATOM 939 O O . ASN A 1 124 ? 4.987 -8.173 9.092 1.00 98.69 124 ASN A O 1
ATOM 943 N N . PRO A 1 125 ? 3.957 -9.628 7.723 1.00 98.62 125 PRO A N 1
ATOM 944 C CA . PRO A 1 125 ? 2.897 -9.893 8.695 1.00 98.62 125 PRO A CA 1
ATOM 945 C C . PRO A 1 125 ? 3.421 -10.368 10.050 1.00 98.62 125 PRO A C 1
ATOM 947 O O . PRO A 1 125 ? 2.809 -10.090 11.078 1.00 98.62 125 PRO A O 1
ATOM 950 N N . ALA A 1 126 ? 4.565 -11.057 10.076 1.00 98.44 126 ALA A N 1
ATOM 951 C CA . ALA A 1 126 ? 5.137 -11.573 11.311 1.00 98.44 126 ALA A CA 1
ATOM 952 C C . ALA A 1 126 ? 5.658 -10.458 12.233 1.00 98.44 126 ALA A C 1
ATOM 954 O O . ALA A 1 126 ? 5.574 -10.604 13.453 1.00 98.44 126 ALA A O 1
ATOM 955 N N . ASN A 1 127 ? 6.177 -9.354 11.681 1.00 98.50 127 ASN A N 1
ATOM 956 C CA . ASN A 1 127 ? 6.732 -8.258 12.478 1.00 98.50 127 ASN A CA 1
ATOM 957 C C . ASN A 1 127 ? 5.806 -7.036 12.615 1.00 98.50 127 ASN A C 1
ATOM 959 O O . ASN A 1 127 ? 5.955 -6.307 13.596 1.00 98.50 127 ASN A O 1
ATOM 963 N N . THR A 1 128 ? 4.831 -6.837 11.716 1.00 98.62 128 THR A N 1
ATOM 964 C CA . THR A 1 128 ? 3.866 -5.725 11.804 1.00 98.62 128 THR A CA 1
ATOM 965 C C . THR A 1 128 ? 2.424 -6.144 12.068 1.00 98.62 128 THR A C 1
ATOM 967 O O . THR A 1 128 ? 1.631 -5.315 12.493 1.00 98.62 128 THR A O 1
ATOM 970 N N . GLY A 1 129 ? 2.031 -7.393 11.811 1.00 98.00 129 GLY A N 1
ATOM 971 C CA . GLY A 1 129 ? 0.616 -7.780 11.869 1.00 98.00 129 GLY A CA 1
ATOM 972 C C . GLY A 1 129 ? -0.282 -7.015 10.885 1.00 98.00 129 GLY A C 1
ATOM 973 O O . GLY A 1 129 ? -1.486 -6.935 11.111 1.00 98.00 129 GLY A O 1
ATOM 974 N N . ILE A 1 130 ? 0.285 -6.412 9.834 1.00 98.81 130 ILE A N 1
ATOM 975 C CA . ILE A 1 130 ? -0.483 -5.736 8.780 1.00 98.81 130 ILE A CA 1
ATOM 976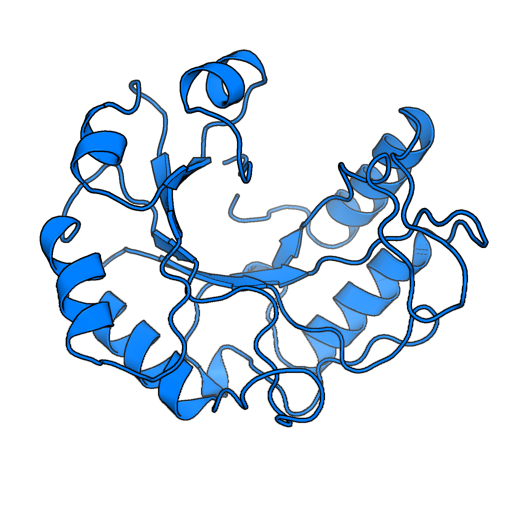 C C . ILE A 1 130 ? -1.139 -6.783 7.868 1.00 98.81 130 ILE A C 1
ATOM 978 O O . ILE A 1 130 ? -0.542 -7.822 7.583 1.00 98.81 130 ILE A O 1
ATOM 982 N N . ASP A 1 131 ? -2.371 -6.520 7.417 1.00 98.81 131 ASP A N 1
ATOM 983 C CA . ASP A 1 131 ? -3.115 -7.459 6.567 1.00 98.81 131 ASP A CA 1
ATOM 984 C C . ASP A 1 131 ? -2.595 -7.501 5.122 1.00 98.81 131 ASP A C 1
ATOM 986 O O . ASP A 1 131 ? -2.512 -8.580 4.534 1.00 98.81 131 ASP A O 1
ATOM 990 N N . TYR A 1 132 ? -2.292 -6.336 4.537 1.00 98.81 132 TYR A N 1
ATOM 991 C CA . TYR A 1 132 ? -2.046 -6.192 3.102 1.00 98.81 132 TYR A CA 1
ATOM 992 C C . TYR A 1 132 ? -0.856 -5.284 2.771 1.00 98.81 132 TYR A C 1
ATOM 994 O O . TYR A 1 132 ? -0.615 -4.278 3.437 1.00 98.81 132 TYR A O 1
ATOM 1002 N N . TYR A 1 133 ? -0.148 -5.617 1.6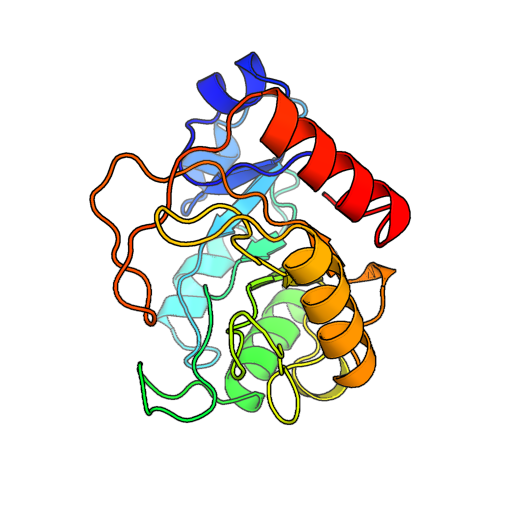91 1.00 98.75 133 TYR A N 1
ATOM 1003 C CA . TYR A 1 133 ? 1.089 -4.959 1.273 1.00 98.75 133 TYR A CA 1
ATOM 1004 C C . TYR A 1 133 ? 1.036 -4.642 -0.217 1.00 98.75 133 TYR A C 1
ATOM 1006 O O . TYR A 1 133 ? 0.949 -5.535 -1.060 1.00 98.75 133 TYR A O 1
ATOM 1014 N N . GLY A 1 134 ? 1.076 -3.355 -0.538 1.00 98.38 134 GLY A N 1
ATOM 1015 C CA . GLY A 1 134 ? 1.138 -2.847 -1.895 1.00 98.38 134 GLY A CA 1
ATOM 1016 C C . GLY A 1 134 ? 2.535 -3.034 -2.455 1.00 98.38 134 GLY A C 1
ATOM 1017 O O . GLY A 1 134 ? 3.498 -2.543 -1.870 1.00 98.38 134 GLY A O 1
ATOM 1018 N N . ILE A 1 135 ? 2.632 -3.719 -3.590 1.00 98.38 135 ILE A N 1
ATOM 1019 C CA . ILE A 1 135 ? 3.877 -3.860 -4.346 1.00 98.38 135 ILE A CA 1
ATOM 1020 C C . ILE A 1 135 ? 3.720 -2.999 -5.600 1.00 98.38 135 ILE A C 1
ATOM 1022 O O . ILE A 1 135 ? 2.804 -3.216 -6.395 1.00 98.38 135 ILE A O 1
ATOM 1026 N N . ASN A 1 136 ? 4.575 -1.987 -5.745 1.00 95.50 136 ASN A N 1
ATOM 1027 C CA . ASN A 1 136 ? 4.413 -0.875 -6.691 1.00 95.50 136 ASN A CA 1
ATOM 1028 C C . ASN A 1 136 ? 5.577 -0.696 -7.696 1.00 95.50 136 ASN A C 1
ATOM 1030 O O . ASN A 1 136 ? 6.033 0.427 -7.923 1.00 95.50 136 ASN A O 1
ATOM 1034 N N . PRO A 1 137 ? 6.054 -1.763 -8.367 1.00 95.69 137 PRO A N 1
ATOM 1035 C CA . PRO A 1 137 ? 7.037 -1.631 -9.432 1.00 95.69 137 PRO A CA 1
ATOM 1036 C C . PRO A 1 137 ? 6.497 -0.749 -10.568 1.00 95.69 137 PRO A C 1
ATOM 1038 O O . PRO A 1 137 ? 5.401 -0.960 -11.090 1.00 95.69 137 PRO A O 1
ATOM 1041 N N . TYR A 1 138 ? 7.312 0.216 -11.000 1.00 94.12 138 TYR A N 1
ATOM 1042 C CA . TYR A 1 138 ? 7.048 1.088 -12.150 1.00 94.12 138 TYR A CA 1
ATOM 1043 C C . TYR A 1 138 ? 7.921 0.678 -13.351 1.00 94.12 138 TYR A C 1
ATOM 1045 O O . TYR A 1 138 ? 9.046 1.184 -13.497 1.00 94.12 138 TYR A O 1
ATOM 1053 N N . PRO A 1 139 ? 7.448 -0.274 -14.186 1.00 94.94 139 PRO A N 1
ATOM 1054 C CA . PRO A 1 139 ? 8.233 -0.899 -15.250 1.00 94.94 139 PRO A CA 1
ATOM 1055 C C . PRO A 1 139 ? 8.449 0.005 -16.465 1.00 94.94 139 PRO A C 1
ATOM 1057 O O . PRO A 1 139 ? 9.359 -0.263 -17.249 1.00 94.94 139 PRO A O 1
ATOM 1060 N N . VAL A 1 140 ? 7.638 1.056 -16.645 1.00 94.69 140 VAL A N 1
ATOM 1061 C CA . VAL A 1 140 ? 7.717 1.946 -17.810 1.00 94.69 140 VAL A CA 1
ATOM 1062 C C . VAL A 1 140 ? 8.380 3.269 -17.418 1.00 94.69 140 VAL A C 1
ATOM 1064 O O . VAL A 1 140 ? 7.816 4.100 -16.701 1.00 94.69 140 VAL A O 1
ATOM 1067 N N . ARG A 1 141 ? 9.603 3.484 -17.905 1.00 93.06 141 ARG A N 1
ATOM 1068 C CA . ARG A 1 141 ? 10.425 4.682 -17.674 1.00 93.06 141 ARG A CA 1
ATOM 1069 C C . ARG A 1 141 ? 10.883 5.250 -19.019 1.00 93.06 141 ARG A C 1
ATOM 1071 O O . ARG A 1 141 ? 10.924 4.535 -20.017 1.00 93.06 141 ARG A O 1
ATOM 1078 N N . THR A 1 142 ? 11.288 6.519 -19.071 1.00 91.19 142 THR A N 1
ATOM 1079 C CA . THR A 1 142 ? 11.852 7.093 -20.314 1.00 91.19 142 THR A CA 1
ATOM 1080 C C . THR A 1 142 ? 13.129 6.397 -20.779 1.00 91.19 142 THR A C 1
ATOM 1082 O O . THR A 1 142 ? 13.436 6.408 -21.967 1.00 91.19 142 THR A O 1
ATOM 1085 N N . THR A 1 143 ? 13.877 5.796 -19.855 1.00 91.00 143 THR A N 1
ATOM 1086 C CA . THR A 1 143 ? 15.161 5.140 -20.127 1.00 91.00 143 THR A CA 1
ATOM 1087 C C . THR A 1 143 ? 15.046 3.636 -20.358 1.00 91.00 143 THR A C 1
ATOM 1089 O O . THR A 1 143 ? 15.979 3.047 -20.899 1.00 91.00 143 THR A O 1
ATOM 1092 N N . ALA A 1 144 ? 13.944 3.001 -19.949 1.00 93.25 144 ALA A N 1
ATOM 1093 C CA . ALA A 1 144 ? 13.762 1.557 -20.043 1.00 93.25 144 ALA A CA 1
ATOM 1094 C C . ALA A 1 144 ? 12.288 1.156 -19.916 1.00 93.25 144 ALA A C 1
ATOM 1096 O O . ALA A 1 144 ? 11.517 1.788 -19.196 1.00 93.25 144 ALA A O 1
ATOM 1097 N N . VAL A 1 145 ? 11.930 0.048 -20.563 1.00 95.56 145 VAL A N 1
ATOM 1098 C CA . VAL A 1 145 ? 10.676 -0.672 -20.324 1.00 95.56 145 VAL A CA 1
ATOM 1099 C C . VAL A 1 145 ? 11.039 -2.103 -19.953 1.00 95.56 145 VAL A C 1
ATOM 1101 O O . VAL A 1 145 ? 11.613 -2.812 -20.777 1.00 95.56 145 VAL A O 1
ATOM 1104 N N . ASP A 1 146 ? 10.730 -2.515 -18.724 1.00 96.62 146 ASP A N 1
ATOM 1105 C CA . ASP A 1 146 ? 10.983 -3.880 -18.252 1.00 96.62 146 ASP A CA 1
ATOM 1106 C C . ASP A 1 146 ? 9.826 -4.393 -17.391 1.00 96.62 146 ASP A C 1
ATOM 1108 O O . ASP A 1 146 ? 9.742 -4.121 -16.194 1.00 96.62 146 ASP A O 1
ATOM 1112 N N . PHE A 1 147 ? 8.935 -5.171 -18.005 1.00 97.94 147 PHE A N 1
ATOM 1113 C CA . PHE A 1 147 ? 7.786 -5.762 -17.318 1.00 97.94 147 PHE A CA 1
ATOM 1114 C C . PHE A 1 147 ? 8.178 -6.836 -16.300 1.00 97.94 147 PHE A C 1
ATOM 1116 O O . PHE A 1 147 ? 7.453 -7.035 -15.329 1.00 97.94 147 PHE A O 1
ATOM 1123 N N . ASN A 1 148 ? 9.352 -7.464 -16.447 1.00 98.12 148 ASN A N 1
ATOM 1124 C CA . ASN A 1 148 ? 9.845 -8.435 -15.468 1.00 98.12 148 ASN A CA 1
ATOM 1125 C C . ASN A 1 148 ? 10.229 -7.771 -14.137 1.00 98.12 148 ASN A C 1
ATOM 1127 O O . ASN A 1 148 ? 10.506 -8.475 -13.168 1.00 98.12 148 ASN A O 1
ATOM 1131 N N . TYR A 1 149 ? 10.227 -6.434 -14.056 1.00 97.81 149 TYR A N 1
ATOM 1132 C CA . TYR A 1 149 ? 10.326 -5.745 -12.773 1.00 97.81 149 TYR A CA 1
ATOM 1133 C C . TYR A 1 149 ? 9.176 -6.133 -11.829 1.00 97.81 149 TYR A C 1
ATOM 1135 O O . TYR A 1 149 ? 9.399 -6.271 -10.631 1.00 97.81 149 TYR A O 1
ATOM 1143 N N . ILE A 1 150 ? 7.983 -6.415 -12.370 1.00 98.62 150 ILE A N 1
ATOM 1144 C CA . ILE A 1 150 ? 6.843 -6.917 -11.590 1.00 98.62 150 ILE A CA 1
ATOM 1145 C C . ILE A 1 150 ? 7.172 -8.278 -10.968 1.00 98.62 150 ILE A C 1
ATOM 1147 O O . ILE A 1 150 ? 7.033 -8.459 -9.761 1.00 98.62 150 ILE A O 1
ATOM 1151 N N . ASP A 1 151 ? 7.664 -9.217 -11.775 1.00 98.69 151 ASP A N 1
ATOM 1152 C CA . ASP A 1 151 ? 8.041 -10.561 -11.333 1.00 98.69 151 ASP A CA 1
ATOM 1153 C C . ASP A 1 151 ? 9.090 -10.534 -10.226 1.00 98.69 151 ASP A C 1
ATOM 1155 O O . ASP A 1 151 ? 8.949 -11.242 -9.229 1.00 98.69 151 ASP A O 1
ATOM 1159 N N . ARG A 1 152 ? 10.123 -9.701 -10.388 1.00 98.62 152 ARG A N 1
ATOM 1160 C CA . ARG A 1 152 ? 11.191 -9.558 -9.392 1.00 98.62 152 ARG A CA 1
ATOM 1161 C C . ARG A 1 152 ? 10.667 -8.969 -8.087 1.00 98.62 152 ARG A C 1
ATOM 1163 O O . ARG A 1 152 ? 10.960 -9.522 -7.034 1.00 98.62 152 ARG A O 1
ATOM 1170 N N . ALA A 1 153 ? 9.854 -7.916 -8.151 1.00 98.75 153 ALA A N 1
ATOM 1171 C CA . ALA A 1 153 ? 9.273 -7.305 -6.959 1.00 98.75 153 ALA A CA 1
ATOM 1172 C C . ALA A 1 153 ? 8.354 -8.284 -6.206 1.00 98.75 153 ALA A C 1
ATOM 1174 O O . ALA A 1 153 ? 8.447 -8.410 -4.986 1.00 98.75 153 ALA A O 1
ATOM 1175 N N . VAL A 1 154 ? 7.515 -9.049 -6.916 1.00 98.81 154 VAL A N 1
ATOM 1176 C CA . VAL A 1 154 ? 6.675 -10.077 -6.279 1.00 98.81 154 VAL A CA 1
ATOM 1177 C C . VAL A 1 154 ? 7.527 -11.187 -5.662 1.00 98.81 154 VAL A C 1
ATOM 1179 O O . VAL A 1 154 ? 7.275 -11.574 -4.524 1.00 98.81 154 VAL A O 1
ATOM 1182 N N . ALA A 1 155 ? 8.545 -11.685 -6.368 1.00 98.81 155 ALA A N 1
ATOM 1183 C CA . ALA A 1 155 ? 9.439 -12.711 -5.832 1.00 98.81 155 ALA A CA 1
ATOM 1184 C C . ALA A 1 155 ? 10.160 -12.237 -4.558 1.00 98.81 155 ALA A C 1
ATOM 1186 O O . ALA A 1 155 ? 10.162 -12.957 -3.560 1.00 98.81 155 ALA A O 1
ATOM 1187 N N . ALA A 1 156 ? 10.679 -11.006 -4.560 1.00 98.88 156 ALA A N 1
ATOM 118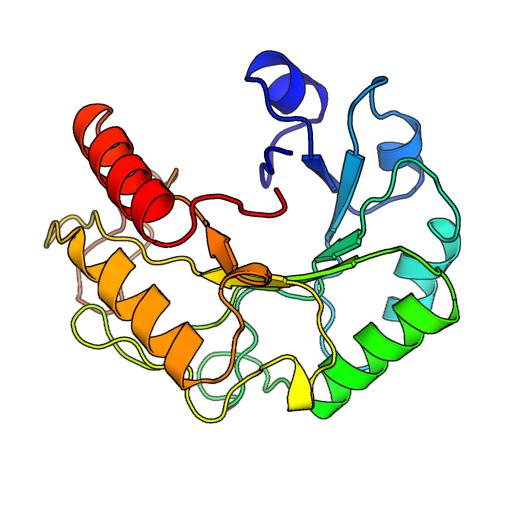8 C CA . ALA A 1 156 ? 11.321 -10.398 -3.397 1.00 98.88 156 ALA A CA 1
ATOM 1189 C C . ALA A 1 156 ? 10.348 -10.232 -2.216 1.00 98.88 156 ALA A C 1
ATOM 1191 O O . ALA A 1 156 ? 10.717 -10.474 -1.069 1.00 98.88 156 ALA A O 1
ATOM 1192 N N . ALA A 1 157 ? 9.086 -9.867 -2.473 1.00 98.81 157 ALA A N 1
ATOM 1193 C CA . ALA A 1 157 ? 8.073 -9.754 -1.424 1.00 98.81 157 ALA A CA 1
ATOM 1194 C C . ALA A 1 157 ? 7.760 -11.120 -0.786 1.00 98.81 157 ALA A C 1
ATOM 1196 O O . ALA A 1 157 ? 7.666 -11.230 0.439 1.00 98.81 157 ALA A O 1
ATOM 1197 N N . LEU A 1 158 ? 7.649 -12.174 -1.603 1.00 98.81 158 LEU A N 1
ATOM 1198 C CA . LEU A 1 158 ? 7.461 -13.544 -1.118 1.00 98.81 158 LEU A CA 1
ATOM 1199 C C . LEU A 1 158 ? 8.657 -14.004 -0.267 1.00 98.81 158 LEU A C 1
ATOM 1201 O O . LEU A 1 158 ? 8.458 -14.580 0.803 1.00 98.81 158 LEU A O 1
ATOM 1205 N N . GLU A 1 159 ? 9.887 -13.716 -0.703 1.00 98.62 159 GLU A N 1
ATOM 1206 C CA . GLU A 1 159 ? 11.115 -14.027 0.044 1.00 98.62 159 GLU A CA 1
ATOM 1207 C C . GLU A 1 159 ? 11.199 -13.265 1.376 1.00 98.62 159 GLU A C 1
ATOM 1209 O O . GLU A 1 159 ? 11.586 -13.835 2.397 1.00 98.62 159 GLU A O 1
ATOM 1214 N N . ALA A 1 160 ? 10.737 -12.011 1.408 1.00 98.56 160 ALA A N 1
ATOM 1215 C CA . ALA A 1 160 ? 10.633 -11.205 2.624 1.00 98.56 160 ALA A CA 1
ATOM 1216 C C . ALA A 1 160 ? 9.523 -11.670 3.592 1.00 98.56 160 ALA A C 1
ATOM 1218 O O . ALA A 1 160 ? 9.378 -11.123 4.693 1.00 98.56 160 ALA A O 1
ATOM 1219 N N . GLY A 1 161 ? 8.751 -12.694 3.217 1.00 98.62 161 GLY A N 1
ATOM 1220 C CA . GLY A 1 161 ? 7.722 -13.304 4.052 1.00 98.62 161 GLY A CA 1
ATOM 1221 C C . GLY A 1 161 ? 6.333 -12.689 3.899 1.00 98.62 161 GLY A C 1
ATOM 1222 O O . GLY A 1 161 ? 5.493 -12.893 4.777 1.00 98.62 161 GLY A O 1
ATOM 1223 N N . ILE A 1 162 ? 6.064 -11.952 2.815 1.00 98.81 162 ILE A N 1
ATOM 1224 C CA . ILE A 1 162 ? 4.707 -11.517 2.465 1.00 98.81 162 ILE A CA 1
ATOM 1225 C C . ILE A 1 162 ? 3.975 -12.686 1.793 1.00 98.81 162 ILE A C 1
ATOM 1227 O O . ILE A 1 162 ? 4.404 -13.144 0.737 1.00 98.81 162 ILE A O 1
ATOM 1231 N N . PRO A 1 163 ? 2.857 -13.189 2.341 1.00 98.38 163 PRO A N 1
ATOM 1232 C CA . PRO A 1 163 ? 2.055 -14.198 1.660 1.00 98.38 163 PRO A CA 1
ATOM 1233 C C . PRO A 1 163 ? 1.478 -13.643 0.356 1.00 98.38 163 PRO A C 1
ATOM 1235 O O . PRO A 1 163 ? 1.006 -12.511 0.328 1.00 98.38 163 PRO A O 1
ATOM 1238 N N . GLN A 1 164 ? 1.396 -14.460 -0.697 1.00 98.44 164 GLN A N 1
ATOM 1239 C CA . GLN A 1 164 ? 0.795 -14.056 -1.979 1.00 98.44 164 GLN A CA 1
ATOM 1240 C C . GLN A 1 164 ? -0.623 -13.474 -1.817 1.00 98.44 164 GLN A C 1
ATOM 1242 O O . GLN A 1 164 ? -0.981 -12.515 -2.489 1.00 98.44 164 GLN A O 1
ATOM 1247 N N . SER A 1 165 ? -1.418 -14.014 -0.886 1.00 97.94 165 SER A N 1
ATOM 1248 C CA . SER A 1 165 ? -2.773 -13.531 -0.578 1.00 97.94 165 SER A CA 1
ATOM 1249 C C . SER A 1 165 ? -2.817 -12.161 0.110 1.00 97.94 165 SER A C 1
ATOM 1251 O O . SER A 1 165 ? -3.892 -11.580 0.226 1.00 97.94 165 SER A O 1
ATOM 1253 N N . ALA A 1 166 ? -1.681 -11.681 0.618 1.00 98.50 166 ALA A N 1
ATOM 1254 C CA . ALA A 1 166 ? -1.535 -10.370 1.239 1.00 98.50 166 ALA A CA 1
ATOM 1255 C C . ALA A 1 166 ? -0.972 -9.317 0.266 1.00 98.50 166 ALA A C 1
ATOM 1257 O O . ALA A 1 166 ? -0.933 -8.136 0.608 1.00 98.50 166 ALA A O 1
ATOM 1258 N N . ILE A 1 167 ? -0.535 -9.723 -0.932 1.00 98.81 167 ILE A N 1
ATOM 1259 C CA . ILE A 1 167 ? -0.002 -8.810 -1.944 1.00 98.81 167 ILE A CA 1
ATOM 1260 C C . ILE A 1 167 ? -1.155 -8.080 -2.634 1.00 98.81 167 ILE A C 1
ATOM 1262 O O . ILE A 1 167 ? -2.094 -8.703 -3.131 1.00 98.81 167 ILE A O 1
ATOM 1266 N N . ILE A 1 168 ? -1.044 -6.756 -2.706 1.00 98.50 168 ILE A N 1
ATOM 1267 C CA . ILE A 1 168 ? -1.935 -5.889 -3.475 1.00 98.50 168 ILE A CA 1
ATOM 1268 C C . ILE A 1 168 ? -1.152 -5.319 -4.665 1.00 98.50 168 ILE A C 1
ATOM 1270 O O . ILE A 1 168 ? -0.164 -4.605 -4.460 1.00 98.50 168 ILE A O 1
ATOM 1274 N N . PRO A 1 169 ? -1.568 -5.615 -5.906 1.00 97.56 169 PRO A N 1
ATOM 1275 C CA . PRO A 1 169 ? -1.014 -4.997 -7.102 1.00 97.56 169 PRO A CA 1
ATOM 1276 C C . PRO A 1 169 ? -1.191 -3.476 -7.090 1.00 97.56 169 PRO A C 1
ATOM 1278 O O . PRO A 1 169 ? -2.311 -2.977 -6.979 1.00 97.56 169 PRO A O 1
ATOM 1281 N N . VAL A 1 170 ? -0.101 -2.724 -7.257 1.00 95.25 170 VAL A N 1
ATOM 1282 C CA . VAL A 1 170 ? -0.161 -1.273 -7.474 1.00 95.25 170 VAL A CA 1
ATOM 1283 C C . VAL A 1 170 ? 0.298 -0.965 -8.896 1.00 95.25 170 VAL A C 1
ATOM 1285 O O . VAL A 1 170 ? 1.414 -1.286 -9.303 1.00 95.25 170 VAL A O 1
ATOM 1288 N N . TYR A 1 171 ? -0.589 -0.347 -9.673 1.00 91.62 171 TYR A N 1
ATOM 1289 C CA . TYR A 1 171 ? -0.388 -0.114 -11.101 1.00 91.62 171 TYR A CA 1
ATOM 1290 C C . TYR A 1 171 ? 0.198 1.273 -11.370 1.00 91.62 171 TYR A C 1
ATOM 1292 O O . TYR A 1 171 ? -0.282 2.284 -10.856 1.00 91.62 171 TYR A O 1
ATOM 1300 N N . GLN A 1 172 ? 1.189 1.340 -12.261 1.00 88.50 172 GLN A N 1
ATOM 1301 C CA . GLN A 1 172 ? 1.686 2.612 -12.778 1.00 88.50 172 GLN A CA 1
ATOM 1302 C C . GLN A 1 172 ? 0.612 3.297 -13.633 1.00 88.50 172 GLN A C 1
ATOM 1304 O O . GLN A 1 172 ? 0.410 2.943 -14.791 1.00 88.50 172 GLN A O 1
ATOM 1309 N N . ALA A 1 173 ? -0.046 4.314 -13.086 1.00 85.38 173 ALA A N 1
ATOM 1310 C CA . ALA A 1 173 ? -1.031 5.126 -13.804 1.00 85.38 173 ALA A CA 1
ATOM 1311 C C . ALA A 1 173 ? -0.669 6.624 -13.811 1.00 85.38 173 ALA A C 1
ATOM 1313 O O . ALA A 1 173 ? -1.543 7.479 -13.937 1.00 85.38 173 ALA A O 1
ATOM 1314 N N . PHE A 1 174 ? 0.622 6.949 -13.671 1.00 82.44 174 PHE A N 1
ATOM 1315 C CA . PHE A 1 174 ? 1.164 8.313 -13.714 1.00 82.44 174 PHE A CA 1
ATOM 1316 C C . PHE A 1 174 ? 2.440 8.390 -14.575 1.00 82.44 174 PHE A C 1
ATOM 1318 O O . PHE A 1 174 ? 3.014 7.375 -14.969 1.00 82.44 174 PHE A O 1
ATOM 1325 N N . GLY A 1 175 ? 2.901 9.617 -14.847 1.00 73.56 175 GLY A N 1
ATOM 1326 C CA . GLY A 1 175 ? 4.170 9.877 -15.545 1.00 73.56 175 GLY A CA 1
ATOM 1327 C C . GLY A 1 175 ? 4.221 11.163 -16.378 1.00 73.56 175 GLY A C 1
ATOM 1328 O O . GLY A 1 175 ? 5.247 11.486 -16.960 1.00 73.56 175 GLY A O 1
ATOM 1329 N N . GLY A 1 176 ? 3.138 11.946 -16.417 1.00 69.00 176 GLY A N 1
ATOM 1330 C CA . GLY A 1 176 ? 3.132 13.277 -17.048 1.00 69.00 176 GLY A CA 1
ATOM 1331 C C . GLY A 1 176 ? 3.728 14.408 -16.192 1.00 69.00 176 GLY A C 1
ATOM 1332 O O . GLY A 1 176 ? 3.837 15.531 -16.667 1.00 69.00 176 GLY A O 1
ATOM 1333 N N . GLY A 1 177 ? 4.087 14.134 -14.931 1.00 67.88 177 GLY A N 1
ATOM 1334 C CA . GLY A 1 177 ? 4.403 15.150 -13.912 1.00 67.88 177 GLY A CA 1
ATOM 1335 C C . GLY A 1 177 ? 5.886 15.467 -13.687 1.00 67.88 177 GLY A C 1
ATOM 1336 O O . GLY A 1 177 ? 6.208 16.103 -12.693 1.00 67.88 177 GLY A O 1
ATOM 1337 N N . GLY A 1 178 ? 6.797 15.002 -14.549 1.00 74.19 178 GLY A N 1
ATOM 1338 C CA . GLY A 1 178 ? 8.239 15.269 -14.405 1.00 74.19 178 GLY A CA 1
ATOM 1339 C C . GLY A 1 178 ? 8.937 14.511 -13.265 1.00 74.19 178 GLY A C 1
ATOM 1340 O O . GLY A 1 178 ? 10.066 14.844 -12.913 1.00 74.19 178 GLY A O 1
ATOM 1341 N N . TRP A 1 179 ? 8.291 13.490 -12.695 1.00 81.62 179 TRP A N 1
ATOM 1342 C CA . TRP A 1 179 ? 8.845 12.665 -11.620 1.00 81.62 179 TRP A CA 1
ATOM 1343 C C . TRP A 1 179 ? 10.090 11.909 -12.087 1.00 81.62 179 TRP A C 1
ATOM 1345 O O . TRP A 1 179 ? 10.006 11.004 -12.924 1.00 81.62 179 TRP A O 1
ATOM 1355 N N . ALA A 1 180 ? 11.244 12.298 -11.547 1.00 86.00 180 ALA A N 1
ATOM 1356 C CA . ALA A 1 180 ? 12.524 11.695 -11.877 1.00 86.00 180 ALA A CA 1
ATOM 1357 C C . ALA A 1 180 ? 12.671 10.310 -11.234 1.00 86.00 180 ALA A C 1
ATOM 1359 O O . ALA A 1 180 ? 12.256 10.064 -10.105 1.00 86.00 180 ALA A O 1
ATOM 1360 N N . THR A 1 181 ? 13.313 9.411 -11.966 1.00 85.31 181 THR A N 1
ATOM 1361 C CA . THR A 1 181 ? 13.768 8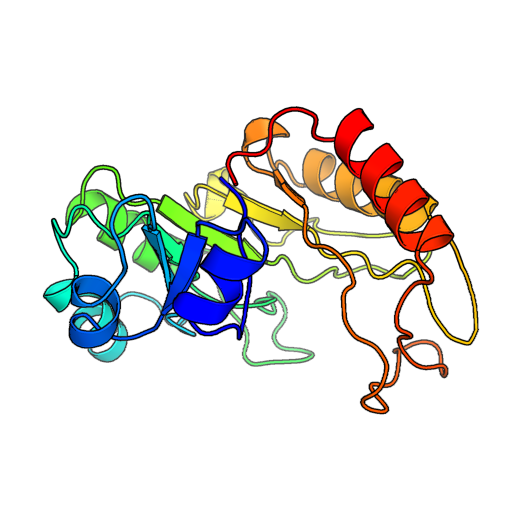.115 -11.461 1.00 85.31 181 THR A CA 1
ATOM 1362 C C . THR A 1 181 ? 15.139 8.279 -10.815 1.00 85.31 181 THR A C 1
ATOM 1364 O O . THR A 1 181 ? 15.946 9.109 -11.241 1.00 85.31 181 THR A O 1
ATOM 1367 N N . ASN A 1 182 ? 15.464 7.408 -9.865 1.00 79.75 182 ASN A N 1
ATOM 1368 C CA . ASN A 1 182 ? 16.814 7.297 -9.304 1.00 79.75 182 ASN A CA 1
ATOM 1369 C C . ASN A 1 182 ? 17.885 6.870 -10.336 1.00 79.75 182 ASN A C 1
ATOM 1371 O O . ASN A 1 182 ? 19.076 6.941 -10.052 1.00 79.75 182 ASN A O 1
ATOM 1375 N N . THR A 1 183 ? 17.470 6.463 -11.540 1.00 82.19 183 THR A N 1
ATOM 1376 C CA . THR A 1 183 ? 18.324 6.052 -12.666 1.00 82.19 183 THR A CA 1
ATOM 1377 C C . THR A 1 183 ? 18.515 7.137 -13.738 1.00 82.19 183 THR A C 1
ATOM 1379 O O . THR A 1 183 ? 18.979 6.835 -14.834 1.00 82.19 183 THR A O 1
ATOM 1382 N N . GLY A 1 184 ? 18.138 8.395 -13.473 1.00 83.00 184 GLY A N 1
ATOM 1383 C CA . GLY A 1 184 ? 18.403 9.527 -14.378 1.00 83.00 184 GLY A CA 1
ATOM 1384 C C . GLY A 1 184 ? 17.396 9.737 -15.521 1.00 83.00 184 GLY A C 1
ATOM 1385 O O . GLY A 1 184 ? 17.610 10.600 -16.367 1.00 83.00 184 GLY A O 1
ATOM 1386 N N . GLY A 1 185 ? 16.297 8.976 -15.549 1.00 88.75 185 GLY A N 1
ATOM 1387 C CA . GLY A 1 185 ? 15.129 9.191 -16.418 1.00 88.75 185 GLY A CA 1
ATOM 1388 C C . GLY A 1 185 ? 13.915 9.723 -15.651 1.00 88.75 185 GLY A C 1
ATOM 1389 O O . GLY A 1 185 ? 14.052 10.193 -14.525 1.00 88.75 185 GLY A O 1
ATOM 1390 N N . SER A 1 186 ? 12.716 9.571 -16.211 1.00 90.88 186 SER A N 1
ATOM 1391 C CA . SER A 1 186 ? 11.441 9.891 -15.555 1.00 90.88 186 SER A CA 1
ATOM 1392 C C . SER A 1 186 ? 10.436 8.752 -15.699 1.00 90.88 186 SER A C 1
ATOM 1394 O O . SER A 1 186 ? 10.507 7.960 -16.644 1.00 90.88 186 SER A O 1
ATOM 1396 N N . TYR A 1 187 ? 9.490 8.676 -14.767 1.00 90.88 187 TYR A N 1
ATOM 1397 C CA . TYR A 1 187 ? 8.321 7.812 -14.918 1.00 90.88 187 TYR A CA 1
ATOM 1398 C C . TYR A 1 187 ? 7.451 8.324 -16.067 1.00 90.88 187 TYR A C 1
ATOM 1400 O O . TYR A 1 187 ? 7.343 9.534 -16.262 1.00 90.88 187 TYR A O 1
ATOM 1408 N N . VAL A 1 188 ? 6.839 7.416 -16.828 1.00 91.50 188 VAL A N 1
ATOM 1409 C CA . VAL A 1 188 ? 5.947 7.760 -17.946 1.00 91.50 188 VAL A CA 1
ATOM 1410 C C . VAL A 1 188 ? 4.618 7.035 -17.816 1.00 91.50 188 VAL A C 1
ATOM 1412 O O . VAL A 1 188 ? 4.564 5.923 -17.300 1.00 91.50 188 VAL A O 1
ATOM 1415 N N . MET A 1 189 ? 3.555 7.668 -18.314 1.00 91.81 189 MET A N 1
ATOM 1416 C CA . MET A 1 189 ? 2.264 7.002 -18.458 1.00 91.81 189 MET A CA 1
ATOM 1417 C C . MET A 1 189 ? 2.428 5.813 -19.410 1.00 91.81 189 MET A C 1
ATOM 1419 O O . MET A 1 189 ? 2.861 6.036 -20.547 1.00 91.81 189 MET A O 1
ATOM 1423 N N . PRO A 1 190 ? 2.072 4.583 -19.005 1.00 94.06 190 PRO A N 1
ATOM 1424 C CA . PRO A 1 190 ? 2.065 3.457 -19.926 1.00 94.06 190 PRO A CA 1
ATOM 1425 C C . PRO A 1 190 ? 1.086 3.698 -21.079 1.00 94.06 190 PRO A C 1
ATOM 1427 O O . PRO A 1 190 ? 0.004 4.263 -20.892 1.00 94.06 190 PRO A O 1
ATOM 1430 N N . THR A 1 191 ? 1.427 3.228 -22.278 1.00 94.81 191 THR A N 1
ATOM 1431 C CA . THR A 1 191 ? 0.430 3.063 -23.342 1.00 94.81 191 THR A CA 1
ATOM 1432 C C . THR A 1 191 ? -0.587 1.992 -22.942 1.00 94.81 191 THR A C 1
ATOM 1434 O O . THR A 1 191 ? -0.325 1.162 -22.071 1.00 94.81 191 THR A O 1
ATOM 1437 N N . THR A 1 192 ? -1.734 1.934 -23.623 1.00 95.00 192 THR A N 1
ATOM 1438 C CA . THR A 1 192 ? -2.739 0.884 -23.382 1.00 95.00 192 THR A CA 1
ATOM 1439 C C . THR A 1 192 ? -2.156 -0.527 -23.501 1.00 95.00 192 THR A C 1
ATOM 1441 O O . THR A 1 192 ? -2.448 -1.376 -22.666 1.00 95.00 192 THR A O 1
ATOM 1444 N N . SER A 1 193 ? -1.291 -0.782 -24.490 1.00 97.44 193 SER A N 1
ATOM 1445 C CA . SER A 1 193 ? -0.656 -2.096 -24.650 1.00 97.44 193 SER A CA 1
ATOM 1446 C C . SER A 1 193 ? 0.329 -2.406 -23.523 1.00 97.44 193 SER A C 1
ATOM 1448 O O . SER A 1 193 ? 0.383 -3.539 -23.064 1.00 97.44 193 SER A O 1
ATOM 1450 N N . GLN A 1 194 ? 1.083 -1.407 -23.052 1.00 97.06 194 GLN A N 1
ATOM 1451 C CA . GLN A 1 194 ? 1.998 -1.579 -21.922 1.00 97.06 194 GLN A CA 1
ATOM 1452 C C . GLN A 1 194 ? 1.227 -1.842 -20.625 1.00 97.06 194 GLN A C 1
ATOM 1454 O O . GLN A 1 194 ? 1.601 -2.739 -19.879 1.00 97.06 194 GLN A O 1
ATOM 1459 N N . MET A 1 195 ? 0.127 -1.118 -20.388 1.00 96.06 195 MET A N 1
ATOM 1460 C CA . MET A 1 195 ? -0.755 -1.364 -19.245 1.00 96.06 195 MET A CA 1
ATOM 1461 C C . MET A 1 195 ? -1.333 -2.784 -19.282 1.00 96.06 195 MET A C 1
ATOM 1463 O O . MET A 1 195 ? -1.319 -3.459 -18.259 1.00 96.06 195 MET A O 1
ATOM 1467 N N . GLN A 1 196 ? -1.774 -3.265 -20.450 1.00 97.31 196 GLN A N 1
ATOM 1468 C CA . GLN A 1 196 ? -2.268 -4.638 -20.580 1.00 97.31 196 GLN A CA 1
ATOM 1469 C C . GLN A 1 196 ? -1.184 -5.657 -20.212 1.00 97.31 196 GLN A C 1
ATOM 1471 O O . GLN A 1 196 ? -1.432 -6.531 -19.394 1.00 97.31 196 GLN A O 1
ATOM 1476 N N . THR A 1 197 ? 0.041 -5.501 -20.724 1.00 98.06 197 THR A N 1
ATOM 1477 C CA . THR A 1 197 ? 1.149 -6.395 -20.353 1.00 98.06 197 THR A CA 1
ATOM 1478 C C . THR A 1 197 ? 1.434 -6.355 -18.852 1.00 98.06 197 THR A C 1
ATOM 1480 O O . THR A 1 197 ? 1.641 -7.396 -18.239 1.00 98.06 197 THR A O 1
ATOM 1483 N N . MET A 1 198 ? 1.394 -5.182 -18.219 1.00 97.88 198 MET A N 1
ATOM 1484 C CA . MET A 1 198 ? 1.536 -5.089 -16.763 1.00 97.88 198 MET A CA 1
ATOM 1485 C C . MET A 1 198 ? 0.423 -5.843 -16.024 1.00 97.88 198 MET A C 1
ATOM 1487 O O . MET A 1 198 ? 0.707 -6.551 -15.060 1.00 97.88 198 MET A O 1
ATOM 1491 N N . MET A 1 199 ? -0.828 -5.714 -16.473 1.00 96.25 199 MET A N 1
ATOM 1492 C CA . MET A 1 199 ? -1.969 -6.441 -15.908 1.00 96.25 199 MET A CA 1
ATOM 1493 C C . MET A 1 199 ? -1.816 -7.957 -16.065 1.00 96.25 199 MET A C 1
ATOM 1495 O O . MET A 1 199 ? -2.029 -8.669 -15.089 1.00 96.25 199 MET A O 1
ATOM 1499 N N . ASP A 1 200 ? -1.361 -8.440 -17.223 1.00 98.31 200 ASP A N 1
ATOM 1500 C CA . ASP A 1 200 ? -1.142 -9.872 -17.476 1.00 98.31 200 ASP A CA 1
ATOM 1501 C C . ASP A 1 200 ? -0.080 -10.465 -16.524 1.00 98.31 200 ASP A C 1
ATOM 1503 O O . ASP A 1 200 ? -0.207 -11.593 -16.038 1.00 98.31 200 ASP A O 1
ATOM 1507 N N . HIS A 1 201 ? 0.977 -9.701 -16.218 1.00 98.38 201 HIS A N 1
ATOM 1508 C CA . HIS A 1 201 ? 1.977 -10.101 -15.225 1.00 98.38 201 HIS A CA 1
ATOM 1509 C C . HIS A 1 201 ? 1.369 -10.180 -13.819 1.00 98.38 201 HIS A C 1
ATOM 1511 O O . HIS A 1 201 ? 1.573 -11.178 -13.123 1.00 98.38 201 HIS A O 1
ATOM 1517 N N . TRP A 1 202 ? 0.594 -9.170 -13.416 1.00 98.06 202 TRP A N 1
ATOM 1518 C CA . TRP A 1 202 ? -0.092 -9.170 -12.124 1.00 98.06 202 TRP A CA 1
ATOM 1519 C C . TRP A 1 202 ? -1.092 -10.314 -11.985 1.00 98.06 202 TRP A C 1
ATOM 1521 O O . TRP A 1 202 ? -1.065 -11.000 -10.970 1.00 98.06 202 TRP A O 1
ATOM 1531 N N . GLU A 1 203 ? -1.919 -10.573 -12.997 1.00 97.44 203 GLU A N 1
ATOM 1532 C CA . GLU A 1 203 ? -2.910 -11.655 -12.976 1.00 97.44 203 GLU A CA 1
ATOM 1533 C C . GLU A 1 203 ? -2.243 -13.025 -12.804 1.00 97.44 203 GLU A C 1
ATOM 1535 O O . GLU A 1 203 ? -2.699 -13.855 -12.020 1.00 97.44 203 GLU A O 1
ATOM 1540 N N . ARG A 1 204 ? -1.107 -13.258 -13.470 1.00 98.19 204 ARG A N 1
ATOM 1541 C CA . ARG A 1 204 ? -0.342 -14.501 -13.308 1.00 98.19 204 ARG A CA 1
ATOM 1542 C C . ARG A 1 204 ? 0.248 -14.651 -11.903 1.00 98.19 204 ARG A C 1
ATOM 1544 O O . ARG A 1 204 ? 0.278 -15.759 -11.369 1.00 98.19 204 ARG A O 1
ATOM 1551 N N . LEU A 1 205 ? 0.785 -13.570 -11.341 1.00 98.38 205 LEU A N 1
ATOM 1552 C CA . LEU A 1 205 ? 1.553 -13.593 -10.092 1.00 98.38 205 LEU A CA 1
ATOM 1553 C C . LEU A 1 205 ? 0.680 -13.462 -8.842 1.00 98.38 205 LEU A C 1
ATOM 1555 O O . LEU A 1 205 ? 1.033 -13.995 -7.795 1.00 98.38 205 LEU A O 1
ATOM 1559 N N . VAL A 1 206 ? -0.446 -12.761 -8.934 1.00 98.06 206 VAL A N 1
ATOM 1560 C CA . VAL A 1 206 ? -1.384 -12.471 -7.844 1.00 98.06 206 VAL A CA 1
ATOM 1561 C C . VAL A 1 206 ? -2.809 -12.539 -8.417 1.00 98.06 206 VAL A C 1
ATOM 1563 O O . VAL A 1 206 ? -3.456 -11.513 -8.592 1.00 98.06 206 VAL A O 1
ATOM 1566 N N . PRO A 1 207 ? -3.325 -13.742 -8.738 1.00 96.56 207 PRO A N 1
ATOM 1567 C CA . PRO A 1 207 ? -4.589 -13.897 -9.472 1.00 96.56 207 PRO A CA 1
ATOM 1568 C C . PRO A 1 207 ? -5.838 -13.505 -8.674 1.00 96.56 207 PRO A C 1
ATOM 1570 O O . PRO A 1 207 ? -6.900 -13.304 -9.251 1.00 96.56 207 PRO A O 1
ATOM 1573 N N . ASN A 1 208 ? -5.741 -13.438 -7.344 1.00 95.50 208 ASN A N 1
ATOM 1574 C CA . ASN A 1 208 ? -6.877 -13.168 -6.461 1.00 95.50 208 ASN A CA 1
ATOM 1575 C C . ASN A 1 208 ? -6.505 -12.125 -5.392 1.00 95.50 208 ASN A C 1
ATOM 1577 O O . ASN A 1 208 ? -6.478 -12.464 -4.205 1.00 95.50 208 ASN A O 1
ATOM 1581 N N . PRO A 1 209 ? -6.169 -10.881 -5.781 1.00 96.25 209 PRO A N 1
ATOM 1582 C CA . PRO A 1 209 ? -5.880 -9.837 -4.811 1.00 96.25 209 PRO A CA 1
ATOM 1583 C C . PRO A 1 209 ? -7.161 -9.453 -4.062 1.00 96.25 209 PRO A C 1
ATOM 1585 O O . PRO A 1 209 ? -8.276 -9.583 -4.577 1.00 96.25 209 PRO A O 1
ATOM 1588 N N . ALA A 1 210 ? -7.021 -8.972 -2.827 1.00 95.75 210 ALA A N 1
ATOM 1589 C CA . ALA A 1 210 ? -8.181 -8.589 -2.022 1.00 95.75 210 ALA A CA 1
ATOM 1590 C C . ALA A 1 210 ? -8.956 -7.401 -2.633 1.00 95.75 210 ALA A C 1
ATOM 1592 O O . ALA A 1 210 ? -10.191 -7.324 -2.525 1.00 95.75 210 ALA A O 1
ATOM 1593 N N . PHE A 1 211 ? -8.244 -6.472 -3.277 1.00 93.44 211 PHE A N 1
ATOM 1594 C CA . PHE A 1 211 ? -8.795 -5.277 -3.910 1.00 93.44 211 PHE A CA 1
ATOM 1595 C C . PHE A 1 211 ? -7.845 -4.647 -4.931 1.00 93.44 211 PHE A C 1
ATOM 1597 O O . PHE A 1 211 ? -6.695 -5.126 -5.015 1.00 93.44 211 PHE A O 1
#

Radius of gyration: 17.01 Å; chains: 1; bounding box: 42×30×44 Å

Sequence (211 aa):
MHFTWGASAAQAAATGFNLVDLQYASSVNALPDGSKALIWLGESNGVTQSFIDKVTPLIGNPKVLGFFLTDEPDPTGKYHTQVSAANLKAESDWIHAHFPGAKTFITLMDMGSFADSDYSNTYNPANTGIDYYGINPYPVRTTAVDFNYIDRAVAAALEAGIPQSAIIPVYQAFGGGGWATNTGGSYVMPTTSQMQTMMDHWERLVPNPAF

Secondary structure (DSSP, 8-state):
--EESS--HHHHHHTT--EEEE--HHHHHTPPTT-EEEEE----SSS-HHHHHHHGGGTT-TTEEEEE--SS-BSSSSSSSB--HHHHHHHHHHHHHHSTT-EEEEEPP--SBTTB---TTS--HHHH--SEEEE----BBSS-B-THHHHHHHHHHHHTT--GGGEEE------SS--B-TTSSBB-PPPHHHHHHHHHHHHHH-SS---

Foldseek 3Di:
DAEDEPDQLVRCVVVPHQEYEDFDPVSLVVHDPSHAYAYEQQAQQADDPSLCVRLVSCAPPPRYQAYAHHEAAACPCPPHRHHHLVRLQRSLVVCCVRRPRHAYEYEHHFPDDLVATAPAPHYECVSRVHQAYEQARQQAWPVHHDLCSLVRSLVNCVVNPHDLQRYDYDAPQDWPPQDDDPVGTTRHGDDPVSRVSNVVSCCVSRVDHPD

pLDDT: mean 95.22, std 5.13, range [67.88, 98.88]